Protein AF-E1ZBD9-F1 (afdb_monomer)

Secondary structure (DSSP, 8-state):
-----EEEEEE-S-SS-BTTSPB--EEEEE-TTS-EEEGGGSPBTT-TT-SEEEEEEEEEESS--SPPBPSS-TTSBP-EE-HHHHHTT--GGGGEESSHHHHHHTHHHHHHHHHHHHHTT------GGGG-------SSS--EEEEE-SSSB---GGGBTSEEEEEEEEEETTSSS-EEEEEEEEEEEEBBPP----GGGS--

pLDDT: mean 80.51, std 18.25, range [31.88, 97.12]

Nearest PDB structures (foldseek):
  8eyr-assembly1_B  TM=4.048E-01  e=1.466E-01  Mus musculus
  7md5-assembly1_A  TM=4.443E-01  e=3.530E+00  Homo sapiens
  6ceb-assembly1_A  TM=4.443E-01  e=4.199E+00  Homo sapiens
  7sl2-assembly1_B  TM=3.904E-01  e=4.199E+00  Mus musculus
  7yq3-assembly1_F  TM=2.444E-01  e=1.110E+00  Homo sapiens

Solvent-accessible surface area (backbone atoms only — not comparable to full-atom values): 11769 Å² total; per-residue (Å²): 130,88,44,68,56,39,63,75,49,72,45,62,93,65,50,68,43,34,23,76,45,72,42,64,63,52,36,37,29,31,42,44,87,67,53,74,43,51,50,87,84,40,47,52,65,85,44,88,93,46,58,54,24,45,39,33,36,28,28,35,38,71,57,55,88,63,71,47,42,6,58,86,45,51,91,38,59,27,74,40,69,45,66,63,34,58,60,39,67,38,62,71,64,73,25,21,22,49,40,74,63,57,47,61,77,46,34,82,67,55,51,49,56,48,50,55,28,60,75,68,69,59,83,71,64,79,58,82,74,76,72,61,68,77,90,65,87,63,79,88,73,63,46,72,41,83,76,42,60,53,74,62,47,59,42,46,81,88,41,45,42,19,36,42,34,43,38,40,30,16,29,32,73,84,44,100,65,31,75,41,85,66,75,44,77,48,75,41,45,50,22,31,58,44,89,69,74,63,79,82,75,79,80,122

Radius of gyration: 22.13 Å; Cα contacts (8 Å, |Δi|>4): 391; chains: 1; bounding box: 59×30×62 Å

Sequence (204 aa):
MAGPLHVLSARLQSDTPVSTVALEPYVLCRRGDGTTVSAEEVPAEGHTDSRFSVKCRWYRSVVTKGGQYCWVHPEKEAAIQCILCLRCKVDTKKSYHCSPECLREHWAFHRDFHQQSRENGDNGFPRVDSFKGSYTYSNSGETWVEVGRERVYTPVPEDVGAILKFECTSYDAASPYPEVGKTFSIITARVRPGGMRRHAELAR

Organism: Chlorella variabilis (NCBI:txid554065)

Mean predicted aligned err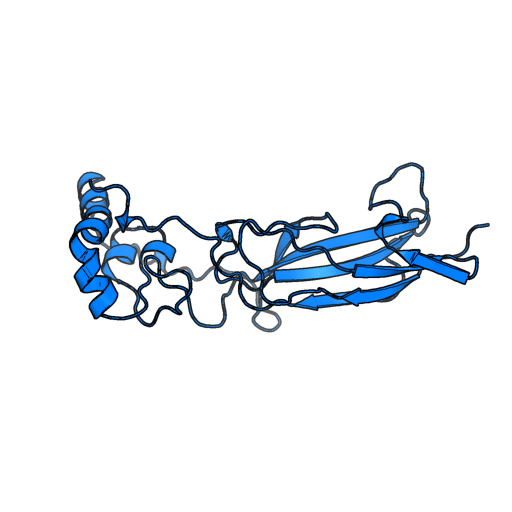or: 12.24 Å

Foldseek 3Di:
DKDFKFWDDWDWPALAAAFQDKTAIFTWMAISVRDIDTLVPFDAPPPPPDQKHKWKWKKWWPDLPDFAAAPQHLVATFPFFAVLLVLLVHDRNPRTHRDPVRCVVCVVVSCVSNVVSVVVVDPRDDPPVVPPPPPDDDPPPTDIDTDDGDNMDRHHPVQASIKMKMKMFMAGNVDPRGGDDDIYMDIGDGHGYDDPPRPVPPPD

Structure (mmCIF, N/CA/C/O backbone):
data_AF-E1ZBD9-F1
#
_entry.id   AF-E1ZBD9-F1
#
loop_
_atom_site.group_PDB
_atom_site.id
_atom_site.type_symbol
_atom_site.label_atom_id
_atom_site.label_alt_id
_atom_site.label_comp_id
_atom_site.label_asym_id
_atom_site.label_entity_id
_atom_site.label_seq_id
_atom_site.pdbx_PDB_ins_code
_atom_site.Cartn_x
_atom_site.Cartn_y
_atom_site.Cartn_z
_atom_site.occupancy
_atom_site.B_iso_or_equiv
_atom_site.auth_seq_id
_atom_site.auth_comp_id
_atom_site.auth_asym_id
_atom_site.auth_atom_id
_atom_site.pdbx_PDB_model_num
ATOM 1 N N . MET A 1 1 ? 20.810 -5.475 -29.451 1.00 52.28 1 MET A N 1
ATOM 2 C CA . MET A 1 1 ? 20.429 -6.018 -28.129 1.00 52.28 1 MET A CA 1
ATOM 3 C C . MET A 1 1 ? 19.591 -4.970 -27.422 1.00 52.28 1 MET A C 1
ATOM 5 O O . MET A 1 1 ? 19.991 -3.813 -27.463 1.00 52.28 1 MET A O 1
ATOM 9 N N . ALA A 1 2 ? 18.445 -5.331 -26.841 1.00 64.50 2 ALA A N 1
ATOM 10 C CA . ALA A 1 2 ? 17.680 -4.385 -26.028 1.00 64.50 2 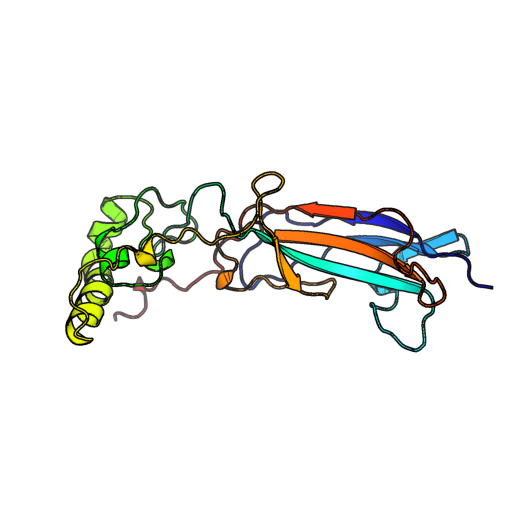ALA A CA 1
ATOM 11 C C . ALA A 1 2 ? 18.562 -3.924 -24.855 1.00 64.50 2 ALA A C 1
ATOM 13 O O . ALA A 1 2 ? 19.122 -4.759 -24.143 1.00 64.50 2 ALA A O 1
ATOM 14 N N . GLY A 1 3 ? 18.764 -2.613 -24.722 1.00 75.88 3 GLY A N 1
ATOM 15 C CA . GLY A 1 3 ? 19.486 -2.041 -23.586 1.00 75.88 3 GLY A CA 1
ATOM 16 C C . GLY A 1 3 ? 18.671 -2.133 -22.285 1.00 75.88 3 GLY A C 1
ATOM 17 O O . GLY A 1 3 ? 17.514 -2.560 -22.317 1.00 75.88 3 GLY A O 1
ATOM 18 N N . PRO A 1 4 ? 19.257 -1.727 -21.148 1.00 85.94 4 PRO A N 1
ATOM 19 C CA . PRO A 1 4 ? 18.638 -1.861 -19.833 1.00 85.94 4 PRO A CA 1
ATOM 20 C C . PRO A 1 4 ? 17.319 -1.091 -19.710 1.00 85.94 4 PRO A C 1
ATOM 22 O O . PRO A 1 4 ? 17.128 -0.031 -20.308 1.00 85.94 4 PRO A O 1
ATOM 25 N N . LEU A 1 5 ? 16.414 -1.633 -18.896 1.00 92.31 5 LEU A N 1
ATOM 26 C CA . LEU A 1 5 ? 15.208 -0.947 -18.449 1.00 92.31 5 LEU A CA 1
ATOM 27 C C . LEU A 1 5 ? 15.533 -0.090 -17.220 1.00 92.31 5 LEU A C 1
ATOM 29 O O . LEU A 1 5 ? 16.186 -0.562 -16.293 1.00 92.31 5 LEU A O 1
ATOM 33 N N . HIS A 1 6 ? 15.022 1.137 -17.180 1.00 93.81 6 HIS A N 1
ATOM 34 C CA . HIS A 1 6 ? 15.163 2.035 -16.035 1.00 93.81 6 HIS A CA 1
ATOM 35 C C . HIS A 1 6 ? 13.802 2.535 -15.565 1.00 93.81 6 HIS A C 1
ATOM 37 O O . HIS A 1 6 ? 13.035 3.073 -16.361 1.00 93.81 6 HIS A O 1
ATOM 43 N N . VAL A 1 7 ? 13.513 2.438 -14.268 1.00 96.00 7 VAL A N 1
ATOM 44 C CA . VAL A 1 7 ? 12.380 3.166 -13.677 1.00 96.00 7 VAL A CA 1
ATOM 45 C C . VAL A 1 7 ? 12.745 4.651 -13.579 1.00 96.00 7 VAL A C 1
ATOM 47 O O . VAL A 1 7 ? 13.818 5.005 -13.093 1.00 96.00 7 VAL A O 1
ATOM 50 N N . LEU A 1 8 ? 11.867 5.527 -14.070 1.00 96.44 8 LEU A N 1
ATOM 51 C CA . LEU A 1 8 ? 12.048 6.981 -14.048 1.00 96.44 8 LEU A CA 1
ATOM 52 C C . LEU A 1 8 ? 11.283 7.638 -12.897 1.00 96.44 8 LEU A C 1
ATOM 54 O O . LEU A 1 8 ? 11.777 8.583 -12.282 1.00 96.44 8 LEU A O 1
ATOM 58 N N . SER A 1 9 ? 10.058 7.176 -12.630 1.00 95.88 9 SER A N 1
ATOM 59 C CA . SER A 1 9 ? 9.223 7.699 -11.547 1.00 95.88 9 SER A CA 1
ATOM 60 C C . SER A 1 9 ? 8.109 6.728 -11.166 1.00 95.88 9 SER A C 1
ATOM 62 O O . SER A 1 9 ? 7.681 5.932 -12.000 1.00 95.88 9 SER A O 1
ATOM 64 N N . ALA A 1 10 ? 7.614 6.851 -9.935 1.00 96.12 10 ALA A N 1
ATOM 65 C CA . ALA A 1 10 ? 6.439 6.148 -9.430 1.00 96.12 10 ALA A CA 1
ATOM 66 C C . ALA A 1 10 ? 5.573 7.129 -8.622 1.00 96.12 10 ALA A C 1
ATOM 68 O O . ALA A 1 10 ? 6.116 7.908 -7.834 1.00 96.12 10 ALA A O 1
ATOM 69 N N . ARG A 1 11 ? 4.250 7.129 -8.835 1.00 95.12 11 ARG A N 1
ATOM 70 C CA . ARG A 1 11 ? 3.291 8.016 -8.147 1.00 95.12 11 ARG A CA 1
ATOM 71 C C . ARG A 1 11 ? 1.965 7.303 -7.878 1.00 95.12 11 ARG A C 1
ATOM 73 O O . ARG A 1 11 ? 1.581 6.426 -8.642 1.00 95.12 11 ARG A O 1
ATOM 80 N N . LEU A 1 12 ? 1.255 7.711 -6.828 1.00 93.62 12 LEU A N 1
ATOM 81 C CA . LEU A 1 12 ? -0.133 7.316 -6.556 1.00 93.62 12 LEU A CA 1
ATOM 82 C C . LEU A 1 12 ? -1.060 8.512 -6.797 1.00 93.62 12 LEU A C 1
ATOM 84 O O . LEU A 1 12 ? -0.683 9.645 -6.505 1.00 93.62 12 LEU A O 1
ATOM 88 N N . GLN A 1 13 ? -2.257 8.260 -7.333 1.00 84.50 13 GLN A N 1
ATOM 89 C CA . GLN A 1 13 ? -3.267 9.304 -7.562 1.00 84.50 13 GLN A CA 1
ATOM 90 C C . GLN A 1 13 ? -3.915 9.784 -6.256 1.00 84.50 13 GLN A C 1
ATOM 92 O O . GLN A 1 13 ? -4.157 10.975 -6.093 1.00 84.50 13 GLN A O 1
ATOM 97 N N . SER A 1 14 ? -4.171 8.856 -5.329 1.00 83.88 14 SER A N 1
ATOM 98 C CA . SER A 1 14 ? -4.623 9.134 -3.966 1.00 83.88 14 SER A CA 1
ATOM 99 C C . SER A 1 14 ? -3.632 8.521 -2.989 1.00 83.88 14 SER A C 1
ATOM 101 O O . SER A 1 14 ? -3.288 7.343 -3.100 1.00 83.88 14 SER A O 1
ATOM 103 N N . ASP A 1 15 ? -3.179 9.318 -2.030 1.00 81.31 15 ASP A N 1
ATOM 104 C CA . ASP A 1 15 ? -2.332 8.869 -0.930 1.00 81.31 15 ASP A CA 1
ATOM 105 C C . ASP A 1 15 ? -3.146 8.371 0.270 1.00 81.31 15 ASP A C 1
ATOM 107 O O . ASP A 1 15 ? -2.557 7.843 1.206 1.00 81.31 15 ASP A O 1
ATOM 111 N N . THR A 1 16 ? -4.477 8.501 0.246 1.00 89.44 16 THR A N 1
ATOM 112 C CA . THR A 1 16 ? -5.377 8.062 1.317 1.00 89.44 16 THR A CA 1
ATOM 113 C C . THR A 1 16 ? -6.092 6.775 0.900 1.00 89.44 16 THR A C 1
ATOM 115 O O . THR A 1 16 ? -7.175 6.834 0.310 1.00 89.44 16 THR A O 1
ATOM 118 N N . PRO A 1 17 ? -5.492 5.598 1.159 1.00 92.50 17 PRO A N 1
ATOM 119 C CA . PRO A 1 17 ? -6.067 4.324 0.771 1.00 92.50 17 PRO A CA 1
ATOM 120 C C . PRO A 1 17 ? -7.346 4.026 1.545 1.00 92.50 17 PRO A C 1
ATOM 122 O O . PRO A 1 17 ? -7.459 4.331 2.731 1.00 92.50 17 PRO A O 1
ATOM 125 N N . VAL A 1 18 ? -8.290 3.370 0.879 1.00 91.69 18 VAL A N 1
ATOM 126 C CA . VAL A 1 18 ? -9.517 2.840 1.477 1.00 91.69 18 VAL A CA 1
ATOM 127 C C . VAL A 1 18 ? -9.483 1.328 1.290 1.00 91.69 18 VAL A C 1
ATOM 129 O O . VAL A 1 18 ? -9.206 0.856 0.187 1.00 91.69 18 VAL A O 1
ATOM 132 N N . SER A 1 19 ? -9.735 0.551 2.346 1.00 90.44 19 SER A N 1
ATOM 133 C CA . SER A 1 19 ? -9.829 -0.904 2.211 1.00 90.44 19 SER A CA 1
ATOM 134 C C . SER A 1 19 ? -10.899 -1.237 1.181 1.00 90.44 19 SER A C 1
ATOM 136 O O . SER A 1 19 ? -11.946 -0.600 1.208 1.00 90.44 19 SER A O 1
ATOM 138 N N . THR A 1 20 ? -10.650 -2.238 0.337 1.00 91.19 20 THR A N 1
ATOM 139 C CA . THR A 1 20 ? -11.459 -2.639 -0.832 1.00 91.19 20 THR A CA 1
ATOM 140 C C . THR A 1 20 ? -11.364 -1.757 -2.081 1.00 91.19 20 THR A C 1
ATOM 142 O O . THR A 1 20 ? -11.905 -2.147 -3.114 1.00 91.19 20 THR A O 1
ATOM 145 N N . VAL A 1 21 ? -10.646 -0.629 -2.047 1.00 93.81 21 VAL A N 1
ATOM 146 C CA . VAL A 1 21 ? -10.390 0.196 -3.239 1.00 93.81 21 VAL A CA 1
ATOM 147 C C . VAL A 1 21 ? -8.971 -0.059 -3.738 1.00 93.81 21 VAL A C 1
ATOM 149 O O . VAL A 1 21 ? -8.008 0.117 -2.993 1.00 93.81 21 VAL A O 1
ATOM 152 N N . ALA A 1 22 ? -8.840 -0.479 -4.996 1.00 95.81 22 ALA A N 1
ATOM 153 C CA . ALA A 1 22 ? -7.545 -0.765 -5.600 1.00 95.81 22 ALA A CA 1
ATOM 154 C C . ALA A 1 22 ? -6.649 0.484 -5.644 1.00 95.81 22 ALA A C 1
ATOM 156 O O . ALA A 1 22 ? -7.070 1.571 -6.038 1.00 95.81 22 ALA A O 1
ATOM 157 N N . LEU A 1 23 ? -5.393 0.305 -5.245 1.00 96.19 23 LEU A N 1
ATOM 158 C CA . LEU A 1 23 ? -4.317 1.266 -5.414 1.00 96.19 23 LEU A CA 1
ATOM 159 C C . LEU A 1 23 ? -3.539 0.906 -6.670 1.00 96.19 23 LEU A C 1
ATOM 161 O O . LEU A 1 23 ? -2.989 -0.193 -6.778 1.00 96.19 23 LEU A O 1
ATOM 165 N N . GLU A 1 24 ? -3.459 1.860 -7.590 1.00 95.25 24 GLU A N 1
ATOM 166 C CA . GLU A 1 24 ? -2.820 1.686 -8.890 1.00 95.25 24 GLU A CA 1
ATOM 167 C C . GLU A 1 24 ? -1.677 2.699 -9.047 1.00 95.25 24 GLU A C 1
ATOM 169 O O . GLU A 1 24 ? -1.894 3.842 -9.460 1.00 95.25 24 GLU A O 1
ATOM 174 N N . PRO A 1 25 ? -0.436 2.323 -8.685 1.00 95.88 25 PRO A N 1
ATOM 175 C CA . PRO A 1 25 ? 0.727 3.160 -8.920 1.00 95.88 25 PRO A CA 1
ATOM 176 C C . PRO A 1 25 ? 0.928 3.406 -10.415 1.00 95.88 25 PRO A C 1
ATOM 178 O O . PRO A 1 25 ? 1.006 2.467 -11.217 1.00 95.88 25 PRO A O 1
ATOM 181 N N . TYR A 1 26 ? 1.090 4.677 -10.769 1.00 95.88 26 TYR A N 1
ATOM 182 C CA . TYR A 1 26 ? 1.555 5.100 -12.079 1.00 95.88 26 TYR A CA 1
ATOM 183 C C . TYR A 1 26 ? 3.082 5.091 -12.090 1.00 95.88 26 TYR A C 1
ATOM 185 O O . TYR A 1 26 ? 3.726 5.893 -11.404 1.00 95.88 26 TYR A O 1
ATOM 193 N N . VAL A 1 27 ? 3.662 4.161 -12.847 1.00 96.44 27 VAL A N 1
ATOM 194 C CA . VAL A 1 27 ? 5.111 3.953 -12.932 1.00 96.44 27 VAL A CA 1
ATOM 195 C C . VAL A 1 27 ? 5.560 4.176 -14.369 1.00 96.44 27 VAL A C 1
ATOM 197 O O . VAL A 1 27 ? 5.039 3.554 -15.292 1.00 96.44 27 VAL A O 1
ATOM 200 N N . LEU A 1 28 ? 6.543 5.057 -14.543 1.00 97.00 28 LEU A N 1
ATOM 201 C CA . LEU A 1 28 ? 7.165 5.343 -15.833 1.00 97.00 28 LEU A CA 1
ATOM 202 C C . LEU A 1 28 ? 8.511 4.642 -15.936 1.00 97.00 28 LEU A C 1
ATOM 204 O O . LEU A 1 28 ? 9.353 4.780 -15.043 1.00 97.00 28 LEU A O 1
ATOM 208 N N . CYS A 1 29 ? 8.738 3.968 -17.058 1.00 95.94 29 CYS A N 1
ATOM 209 C CA . CYS A 1 29 ? 9.978 3.272 -17.363 1.00 95.94 29 CYS A CA 1
ATOM 210 C C . CYS A 1 29 ? 10.573 3.765 -18.684 1.00 95.94 29 CYS A C 1
ATOM 212 O O . CYS A 1 29 ? 9.853 4.163 -19.594 1.00 95.94 29 CYS A O 1
ATOM 214 N N . ARG A 1 30 ? 11.898 3.703 -18.809 1.00 95.56 30 ARG A N 1
ATOM 215 C CA . ARG A 1 30 ? 12.633 3.922 -20.056 1.00 95.56 30 ARG A CA 1
ATOM 216 C C . ARG A 1 30 ? 13.270 2.617 -20.502 1.00 95.56 30 ARG A C 1
ATOM 218 O O . ARG A 1 30 ? 14.004 2.006 -19.727 1.00 95.56 30 ARG A O 1
ATOM 225 N N . ARG A 1 31 ? 12.992 2.204 -21.735 1.00 92.44 31 ARG A N 1
ATOM 226 C CA . ARG A 1 31 ? 13.630 1.055 -22.386 1.00 92.44 31 ARG A CA 1
ATOM 227 C C . ARG A 1 31 ? 15.018 1.438 -22.902 1.00 92.44 31 ARG A C 1
ATOM 229 O O . ARG A 1 31 ? 15.340 2.616 -23.058 1.00 92.44 31 ARG A O 1
ATOM 236 N N . GLY A 1 32 ? 15.831 0.434 -23.213 1.00 89.38 32 GLY A N 1
ATOM 237 C CA . GLY A 1 32 ? 17.178 0.641 -23.742 1.00 89.38 32 GLY A CA 1
ATOM 238 C C . GLY A 1 32 ? 17.254 1.331 -25.106 1.00 89.38 32 GLY A C 1
ATOM 239 O O . GLY A 1 32 ? 18.314 1.830 -25.464 1.00 89.38 32 GLY A O 1
ATOM 240 N N . ASP A 1 33 ? 16.153 1.370 -25.857 1.00 90.06 33 ASP A N 1
ATOM 241 C CA . ASP A 1 33 ? 16.020 2.138 -27.103 1.00 90.06 33 ASP A CA 1
ATOM 242 C C . ASP A 1 33 ? 15.691 3.628 -26.860 1.00 90.06 33 ASP A C 1
ATOM 244 O O . ASP A 1 33 ? 15.568 4.400 -27.806 1.00 90.06 33 ASP A O 1
ATOM 248 N N . GLY A 1 34 ? 15.557 4.044 -25.595 1.00 91.31 34 GLY A N 1
ATOM 249 C CA . GLY A 1 34 ? 15.196 5.401 -25.188 1.00 91.31 34 GLY A CA 1
ATOM 250 C C . GLY A 1 34 ? 13.689 5.647 -25.070 1.00 91.31 34 GLY A C 1
ATOM 251 O O . GLY A 1 34 ? 13.292 6.663 -24.491 1.00 91.31 34 GLY A O 1
ATOM 252 N N . THR A 1 35 ? 12.844 4.723 -25.537 1.00 94.38 35 THR A N 1
ATOM 253 C CA . THR A 1 35 ? 11.385 4.854 -25.470 1.00 94.38 35 THR A CA 1
ATOM 254 C C . THR A 1 35 ? 10.911 4.860 -24.019 1.00 94.38 35 THR A C 1
ATOM 256 O O . THR A 1 35 ? 11.342 4.043 -23.201 1.00 94.38 35 THR A O 1
ATOM 259 N N . THR A 1 36 ? 10.012 5.789 -23.688 1.00 96.56 36 THR A N 1
ATOM 260 C CA . THR A 1 36 ? 9.368 5.857 -22.369 1.00 96.56 36 THR A CA 1
ATOM 261 C C . THR A 1 36 ? 7.999 5.194 -22.435 1.00 96.56 36 THR A C 1
ATOM 263 O O . THR A 1 36 ? 7.214 5.521 -23.318 1.00 96.56 36 THR A O 1
ATOM 266 N N . VAL A 1 37 ? 7.730 4.277 -21.510 1.00 95.62 37 VAL A N 1
ATOM 267 C CA . VAL A 1 37 ? 6.499 3.477 -21.446 1.00 95.62 37 VAL A CA 1
ATOM 268 C C . VAL A 1 37 ? 5.942 3.430 -20.028 1.00 95.62 37 VAL A C 1
ATOM 270 O O . VAL A 1 37 ? 6.675 3.651 -19.055 1.00 95.62 37 VAL A O 1
ATOM 273 N N . SER A 1 38 ? 4.652 3.119 -19.905 1.00 95.12 38 SER A N 1
ATOM 274 C CA . SER A 1 38 ? 4.058 2.743 -18.619 1.00 95.12 38 SER A CA 1
ATOM 275 C C . SER A 1 38 ? 4.571 1.367 -18.184 1.00 95.12 38 SER A C 1
ATOM 277 O O . SER A 1 38 ? 4.830 0.501 -19.021 1.00 95.12 38 SER A O 1
ATOM 279 N N . ALA A 1 39 ? 4.678 1.123 -16.876 1.00 92.56 39 ALA A N 1
ATOM 280 C CA . ALA A 1 39 ? 5.016 -0.204 -16.355 1.00 92.56 39 ALA A CA 1
ATOM 281 C C . ALA A 1 39 ? 3.981 -1.287 -16.714 1.00 92.56 39 ALA A C 1
ATOM 283 O O . ALA A 1 39 ? 4.292 -2.464 -16.614 1.00 92.56 39 ALA A O 1
ATOM 284 N N . GLU A 1 40 ? 2.775 -0.911 -17.149 1.00 91.81 40 GLU A N 1
ATOM 285 C CA . GLU A 1 40 ? 1.764 -1.838 -17.689 1.00 91.81 40 GLU A CA 1
ATOM 286 C C . GLU A 1 40 ? 2.192 -2.494 -19.004 1.00 91.81 40 GLU A C 1
ATOM 288 O O . GLU A 1 40 ? 1.795 -3.613 -19.306 1.00 91.81 40 GLU A O 1
ATOM 293 N N . GLU A 1 41 ? 3.036 -1.806 -19.771 1.00 92.25 41 GLU A N 1
ATOM 294 C CA . GLU A 1 41 ? 3.603 -2.291 -21.030 1.00 92.25 41 GLU A CA 1
ATOM 295 C C . GLU A 1 41 ? 4.941 -3.017 -20.818 1.00 92.25 41 GLU A C 1
ATOM 297 O O . GLU A 1 41 ? 5.666 -3.318 -21.775 1.00 92.25 41 GLU A O 1
ATOM 302 N N . VAL A 1 42 ? 5.327 -3.226 -19.559 1.00 91.06 42 VAL A N 1
ATOM 303 C CA . VAL A 1 42 ? 6.541 -3.936 -19.183 1.00 91.06 42 VAL A CA 1
ATOM 304 C C . VAL A 1 42 ? 6.141 -5.235 -18.489 1.00 91.06 42 VAL A C 1
ATOM 306 O O . VAL A 1 42 ? 5.284 -5.214 -17.608 1.00 91.06 42 VAL A O 1
ATOM 309 N N . PRO A 1 43 ? 6.761 -6.373 -18.841 1.00 89.25 43 PRO A N 1
ATOM 310 C CA . PRO A 1 43 ? 6.484 -7.632 -18.168 1.00 89.25 43 PRO A CA 1
ATOM 311 C C . PRO A 1 43 ? 6.688 -7.543 -16.650 1.00 89.25 43 PRO A C 1
ATOM 313 O O . PRO A 1 43 ? 7.625 -6.895 -16.167 1.00 89.25 43 PRO A O 1
ATOM 316 N N . ALA A 1 44 ? 5.812 -8.216 -15.905 1.00 83.88 44 ALA A N 1
ATOM 317 C CA . ALA A 1 44 ? 5.960 -8.391 -14.466 1.00 83.88 44 ALA A CA 1
ATOM 318 C C . ALA A 1 44 ? 7.167 -9.291 -14.138 1.00 83.88 44 ALA A C 1
ATOM 320 O O . ALA A 1 44 ? 7.667 -10.035 -14.987 1.00 83.88 44 ALA A O 1
ATOM 321 N N . GLU A 1 45 ? 7.648 -9.212 -12.896 1.00 81.75 45 GLU A N 1
ATOM 322 C CA . GLU A 1 45 ? 8.702 -10.097 -12.388 1.00 81.75 45 GLU A CA 1
ATOM 323 C C . GLU A 1 45 ? 8.349 -11.576 -12.625 1.00 81.75 45 GLU A C 1
ATOM 325 O O . GLU A 1 45 ? 7.237 -12.014 -12.342 1.00 81.75 45 GLU A O 1
ATOM 330 N N . GLY A 1 46 ? 9.312 -12.355 -13.129 1.00 74.69 46 GLY A N 1
ATOM 331 C CA . GLY A 1 46 ? 9.140 -13.793 -13.365 1.00 74.69 46 GLY A CA 1
ATOM 332 C C . GLY A 1 46 ? 8.518 -14.163 -14.715 1.00 74.69 46 GLY A C 1
ATOM 333 O O . GLY A 1 46 ? 8.324 -15.348 -14.976 1.00 74.69 46 GLY A O 1
ATOM 334 N N . HIS A 1 47 ? 8.245 -13.193 -15.593 1.00 77.81 47 HIS A N 1
ATOM 335 C CA . HIS A 1 47 ? 7.827 -13.482 -16.963 1.00 77.81 47 HIS A CA 1
ATOM 336 C C . HIS A 1 47 ? 8.975 -14.148 -17.745 1.00 77.81 47 HIS A C 1
ATOM 338 O O . HIS A 1 47 ? 9.978 -13.503 -18.046 1.00 77.81 47 HIS A O 1
ATOM 344 N N . THR A 1 48 ? 8.829 -15.434 -18.084 1.00 73.81 48 THR A N 1
ATOM 345 C CA . THR A 1 48 ? 9.904 -16.285 -18.643 1.00 73.81 48 THR A CA 1
ATOM 346 C C . THR A 1 48 ? 10.503 -15.754 -19.940 1.00 73.81 48 THR A C 1
ATOM 348 O O . THR A 1 48 ? 11.689 -15.941 -20.197 1.00 73.81 48 THR A O 1
ATOM 351 N N . ASP A 1 49 ? 9.691 -15.054 -20.729 1.00 74.44 49 ASP A N 1
ATOM 352 C CA . ASP A 1 49 ? 10.074 -14.601 -22.068 1.00 74.44 49 ASP A CA 1
ATOM 353 C C . ASP A 1 49 ? 10.653 -13.178 -22.081 1.00 74.44 49 ASP A C 1
ATOM 355 O O . ASP A 1 49 ? 10.885 -12.607 -23.147 1.00 74.44 49 ASP A O 1
ATOM 359 N N . SER A 1 50 ? 10.892 -12.579 -20.907 1.00 82.69 50 SER A N 1
ATOM 360 C CA . SER A 1 50 ? 11.472 -11.242 -20.810 1.00 82.69 50 SER A CA 1
ATOM 361 C C . SER A 1 50 ? 12.741 -11.219 -19.978 1.00 82.69 50 SER A C 1
ATOM 363 O O . SER A 1 50 ? 12.753 -11.572 -18.803 1.00 82.69 50 SER A O 1
ATOM 365 N N . ARG A 1 51 ? 13.814 -10.692 -20.572 1.00 88.88 51 ARG A N 1
ATOM 366 C CA . ARG A 1 51 ? 15.033 -10.355 -19.833 1.00 88.88 51 ARG A CA 1
ATOM 367 C C . ARG A 1 51 ? 14.780 -9.238 -18.820 1.00 88.88 51 ARG A C 1
ATOM 369 O O . ARG A 1 51 ? 15.318 -9.289 -17.720 1.00 88.88 51 ARG A O 1
ATOM 376 N N . PHE A 1 52 ? 14.003 -8.226 -19.208 1.00 90.56 52 PHE A N 1
ATOM 377 C CA . PHE A 1 52 ? 13.762 -7.045 -18.385 1.00 90.56 52 PHE A CA 1
ATOM 378 C C . PHE A 1 52 ? 12.324 -7.008 -17.873 1.00 90.56 52 PHE A C 1
ATOM 380 O O . PHE A 1 52 ? 11.379 -7.149 -18.650 1.00 90.56 52 PHE A O 1
ATOM 387 N N . SER A 1 53 ? 12.148 -6.761 -16.583 1.00 92.94 53 SER A N 1
ATOM 388 C CA . SER A 1 53 ? 10.829 -6.646 -15.953 1.00 92.94 53 SER A CA 1
ATOM 389 C C . SER A 1 53 ? 10.807 -5.531 -14.912 1.00 92.94 53 SER A C 1
ATOM 391 O O . SER A 1 53 ? 11.851 -4.995 -14.533 1.00 92.94 53 SER A O 1
ATOM 393 N N . VAL A 1 54 ? 9.618 -5.177 -14.427 1.00 93.88 54 VAL A N 1
ATOM 394 C CA . VAL A 1 54 ? 9.479 -4.342 -13.227 1.00 93.88 54 VAL A CA 1
ATOM 395 C C . VAL A 1 54 ? 9.129 -5.236 -12.049 1.00 93.88 54 VAL A C 1
ATOM 397 O O . VAL A 1 54 ? 8.148 -5.977 -12.078 1.00 93.88 54 VAL A O 1
ATOM 400 N N . LYS A 1 55 ? 9.940 -5.155 -10.998 1.00 93.75 55 LYS A N 1
ATOM 401 C CA . LYS A 1 55 ? 9.667 -5.790 -9.715 1.00 93.75 55 LYS A CA 1
ATOM 402 C C . LYS A 1 55 ? 8.875 -4.822 -8.850 1.00 93.75 55 LYS A C 1
ATOM 404 O O . LYS A 1 55 ? 9.343 -3.713 -8.603 1.00 93.75 55 LYS A O 1
ATOM 409 N N . CYS A 1 56 ? 7.706 -5.252 -8.389 1.00 95.38 56 CYS A N 1
ATOM 410 C CA . CYS A 1 56 ? 6.816 -4.482 -7.526 1.00 95.38 56 CYS A CA 1
ATOM 411 C C . CYS A 1 56 ? 6.701 -5.158 -6.163 1.00 95.38 56 CYS A C 1
ATOM 413 O O . CYS A 1 56 ? 6.656 -6.385 -6.073 1.00 95.38 56 CYS A O 1
ATOM 415 N N . ARG A 1 57 ? 6.652 -4.377 -5.088 1.00 95.94 57 ARG A N 1
ATOM 416 C CA . ARG A 1 57 ? 6.400 -4.880 -3.737 1.00 95.94 57 ARG A CA 1
ATOM 417 C C . ARG A 1 57 ? 5.496 -3.922 -2.985 1.00 95.94 57 ARG A C 1
ATOM 419 O O . ARG A 1 57 ? 5.689 -2.711 -3.031 1.00 95.94 57 ARG A O 1
ATOM 426 N N . TRP A 1 58 ? 4.540 -4.480 -2.261 1.00 97.00 58 TRP A N 1
ATOM 427 C CA . TRP A 1 58 ? 3.713 -3.768 -1.303 1.00 97.00 58 TRP A CA 1
ATOM 428 C C . TRP A 1 58 ? 4.052 -4.235 0.095 1.00 97.00 58 TRP A C 1
ATOM 430 O O . TRP A 1 58 ? 4.161 -5.435 0.349 1.00 97.00 58 TRP A O 1
ATOM 440 N N . TYR A 1 59 ? 4.179 -3.281 1.006 1.00 95.25 59 TYR A N 1
ATOM 441 C CA . TYR A 1 59 ? 4.440 -3.538 2.407 1.00 95.25 59 TYR A CA 1
ATOM 442 C C . TYR A 1 59 ? 3.429 -2.831 3.292 1.00 95.25 59 TYR A C 1
ATOM 444 O O . TYR A 1 59 ? 3.005 -1.714 3.004 1.00 95.25 59 TYR A O 1
ATOM 452 N N . ARG A 1 60 ? 3.125 -3.456 4.422 1.00 92.19 60 ARG A N 1
ATOM 453 C CA . ARG A 1 60 ? 2.300 -2.916 5.496 1.00 92.19 60 ARG A CA 1
ATOM 454 C C . ARG A 1 60 ? 3.145 -2.624 6.729 1.00 92.19 60 ARG A C 1
ATOM 456 O O . ARG A 1 60 ? 3.948 -3.463 7.136 1.00 92.19 60 ARG A O 1
ATOM 463 N N . SER A 1 61 ? 2.930 -1.478 7.368 1.00 87.81 61 SER A N 1
ATOM 464 C CA . SER A 1 61 ? 3.540 -1.164 8.665 1.00 87.81 61 SER A CA 1
ATOM 465 C C . SER A 1 61 ? 3.028 -2.103 9.771 1.00 87.81 61 SER A C 1
ATOM 467 O O . SER A 1 61 ? 1.819 -2.220 9.965 1.00 87.81 61 SER A O 1
ATOM 469 N N . VAL A 1 62 ? 3.927 -2.728 10.533 1.00 76.25 62 VAL A N 1
ATOM 470 C CA . VAL A 1 62 ? 3.611 -3.591 11.694 1.00 76.25 62 VAL A CA 1
ATOM 471 C C . VAL A 1 62 ? 3.326 -2.765 12.942 1.00 76.25 62 VAL A C 1
ATOM 473 O O . VAL A 1 62 ? 2.419 -3.080 13.705 1.00 76.25 62 VAL A O 1
ATOM 476 N N . VAL A 1 63 ? 4.094 -1.694 13.151 1.00 62.50 63 VAL A N 1
ATOM 477 C CA . VAL A 1 63 ? 3.846 -0.741 14.231 1.00 62.50 63 VAL A CA 1
ATOM 478 C C . VAL A 1 63 ? 3.056 0.411 13.636 1.00 62.50 63 VAL A C 1
ATOM 480 O O . VAL A 1 63 ? 3.605 1.244 12.917 1.00 62.50 63 VAL A O 1
ATOM 483 N N . THR A 1 64 ? 1.765 0.477 13.941 1.00 58.38 64 THR A N 1
ATOM 484 C CA . THR A 1 64 ? 0.956 1.665 13.669 1.00 58.38 64 THR A CA 1
ATOM 485 C C . THR A 1 64 ? 1.426 2.773 14.613 1.00 58.38 64 THR A C 1
ATOM 487 O O . THR A 1 64 ? 0.898 2.938 15.715 1.00 58.38 64 THR A O 1
ATOM 490 N N . LYS A 1 65 ? 2.478 3.511 14.242 1.00 45.62 65 LYS A N 1
ATOM 491 C CA . LYS A 1 65 ? 2.826 4.747 14.947 1.00 45.62 65 LYS A CA 1
ATOM 492 C C . LYS A 1 65 ? 1.693 5.752 14.693 1.00 45.62 65 LYS A C 1
ATOM 494 O O . LYS A 1 65 ? 1.585 6.355 13.625 1.00 45.62 65 LYS A O 1
ATOM 499 N N . GLY A 1 66 ? 0.802 5.863 15.677 1.00 56.47 66 GLY A N 1
ATOM 500 C CA . GLY A 1 66 ? -0.327 6.793 15.743 1.00 56.47 66 GLY A CA 1
ATOM 501 C C . GLY A 1 66 ? -1.718 6.159 15.588 1.00 56.47 66 GLY A C 1
ATOM 502 O O . GLY A 1 66 ? -1.849 4.945 15.449 1.00 56.47 66 GLY A O 1
ATOM 503 N N . GLY A 1 67 ? -2.737 7.016 15.731 1.00 61.91 67 GLY A N 1
ATOM 504 C CA . GLY A 1 67 ? -4.108 6.689 16.141 1.00 61.91 67 GLY A CA 1
ATOM 505 C C . GLY A 1 67 ? -4.793 5.549 15.387 1.00 61.91 67 GLY A C 1
ATOM 506 O O . GLY A 1 67 ? -4.719 5.445 14.165 1.00 61.91 67 GLY A O 1
ATOM 507 N N . GLN A 1 68 ? -5.479 4.707 16.156 1.00 78.44 68 GLN A N 1
ATOM 508 C CA . GLN A 1 68 ? -6.351 3.634 15.677 1.00 78.44 68 GLN A CA 1
ATOM 509 C C . GLN A 1 68 ? -7.670 4.231 15.183 1.00 78.44 68 GLN A C 1
ATOM 511 O O . GLN A 1 68 ? -7.960 5.380 15.497 1.00 78.44 68 GLN A O 1
ATOM 516 N N . TYR A 1 69 ? -8.481 3.489 14.431 1.00 81.88 69 TYR A N 1
ATOM 517 C CA . TYR A 1 69 ? -9.811 3.955 14.019 1.00 81.88 69 TYR A CA 1
ATOM 518 C C . TYR A 1 69 ? -10.895 3.391 14.926 1.00 81.88 69 TYR A C 1
ATOM 520 O O . TYR A 1 69 ? -10.755 2.306 15.490 1.00 81.88 69 TYR A O 1
ATOM 528 N N . CYS A 1 70 ? -11.977 4.145 15.091 1.00 86.75 70 CYS A N 1
ATOM 529 C CA . CYS A 1 70 ? -13.118 3.672 15.849 1.00 86.75 70 CYS A CA 1
ATOM 530 C C . CYS A 1 70 ? -13.790 2.501 15.125 1.00 86.75 70 CYS A C 1
ATOM 532 O O . CYS A 1 70 ? -14.098 2.587 13.940 1.00 86.75 70 CYS A O 1
ATOM 534 N N . TRP A 1 71 ? -14.066 1.422 15.861 1.00 86.81 71 TRP A N 1
ATOM 535 C CA . TRP A 1 71 ? -14.758 0.244 15.337 1.00 86.81 71 TRP A CA 1
ATOM 536 C C . TRP A 1 71 ? -16.170 0.567 14.828 1.00 86.81 71 TRP A C 1
ATOM 538 O O . TRP A 1 71 ? -16.633 0.002 13.843 1.00 86.81 71 TRP A O 1
ATOM 548 N N . VAL A 1 72 ? -16.853 1.484 15.513 1.00 89.44 72 VAL A N 1
ATOM 549 C CA . VAL A 1 72 ? -18.216 1.921 15.184 1.00 89.44 72 VAL A CA 1
ATOM 550 C C . VAL A 1 72 ? -18.229 2.982 14.082 1.00 89.44 72 VAL A C 1
ATOM 552 O O . VAL A 1 72 ? -19.114 2.956 13.231 1.00 89.44 72 VAL A O 1
ATOM 555 N N . HIS A 1 73 ? -17.267 3.908 14.123 1.00 86.75 73 HIS A N 1
ATOM 556 C CA . HIS A 1 73 ? -17.138 5.070 13.240 1.00 86.75 73 HIS A CA 1
ATOM 557 C C . HIS A 1 73 ? -15.810 4.981 12.483 1.00 86.75 73 HIS A C 1
ATOM 559 O O . HIS A 1 73 ? -14.823 5.601 12.894 1.00 86.75 73 HIS A O 1
ATOM 565 N N . PRO A 1 74 ? -15.749 4.185 11.407 1.00 80.00 74 PRO A N 1
ATOM 566 C CA . PRO A 1 74 ? -14.496 3.818 10.763 1.00 80.00 74 PRO A CA 1
ATOM 567 C C . PRO A 1 74 ? -13.754 5.028 10.148 1.00 80.00 74 PRO A C 1
ATOM 569 O O . PRO A 1 74 ? -12.547 4.996 9.914 1.00 80.00 74 PRO A O 1
ATOM 572 N N . GLU A 1 75 ? -14.457 6.138 9.933 1.00 75.81 75 GLU A N 1
ATOM 573 C CA . GLU A 1 75 ? -13.924 7.418 9.472 1.00 75.81 75 GLU A CA 1
ATOM 574 C C . GLU A 1 75 ? -13.234 8.253 10.568 1.00 75.81 75 GLU A C 1
ATOM 576 O O . GLU A 1 75 ? -12.441 9.148 10.254 1.00 75.81 75 GLU A O 1
ATOM 581 N N . LYS A 1 76 ? -13.499 7.964 11.848 1.00 82.75 76 LYS A N 1
ATOM 582 C CA . LYS A 1 76 ? -12.996 8.731 12.996 1.00 82.75 76 LYS A CA 1
ATOM 583 C C . LYS A 1 76 ? -11.828 8.024 13.670 1.00 82.75 76 LYS A C 1
ATOM 585 O O . LYS A 1 76 ? -11.857 6.813 13.896 1.00 82.75 76 LYS A O 1
ATOM 590 N N . GLU A 1 77 ? -10.813 8.793 14.053 1.00 82.50 77 GLU A N 1
ATOM 591 C CA . GLU A 1 77 ? -9.741 8.279 14.905 1.00 82.50 77 GLU A CA 1
ATOM 592 C C . GLU A 1 77 ? -10.291 7.929 16.295 1.00 82.50 77 GLU A C 1
ATOM 594 O O . GLU A 1 77 ? -11.143 8.617 16.861 1.00 82.50 77 GLU A O 1
ATOM 599 N N . ALA A 1 78 ? -9.827 6.809 16.828 1.00 84.94 78 ALA A N 1
ATOM 600 C CA . ALA A 1 78 ? -10.146 6.326 18.149 1.00 84.94 78 ALA A CA 1
ATOM 601 C C . ALA A 1 78 ? -9.389 7.139 19.196 1.00 84.94 78 ALA A C 1
ATOM 603 O O . ALA A 1 78 ? -8.160 7.195 19.188 1.00 84.94 78 ALA A O 1
ATOM 604 N N . ALA A 1 79 ? -10.134 7.708 20.136 1.00 86.06 79 ALA A N 1
ATOM 605 C CA . ALA A 1 79 ? -9.586 8.336 21.331 1.00 86.06 79 ALA A CA 1
ATOM 606 C C . ALA A 1 79 ? -9.569 7.370 22.529 1.00 86.06 79 ALA A C 1
ATOM 608 O O . ALA A 1 79 ? -8.961 7.666 23.556 1.00 86.06 79 ALA A O 1
ATOM 609 N N . ILE A 1 80 ? -10.260 6.227 22.424 1.00 83.56 80 ILE A N 1
ATOM 610 C CA . ILE A 1 80 ? -10.499 5.296 23.530 1.00 83.56 80 ILE A CA 1
ATOM 611 C C . ILE A 1 80 ? -10.255 3.862 23.090 1.00 83.56 80 ILE A C 1
ATOM 613 O O . ILE A 1 80 ? -10.668 3.452 22.006 1.00 83.56 80 ILE A O 1
ATOM 617 N N . GLN A 1 81 ? -9.655 3.080 23.985 1.00 90.12 81 GLN A N 1
ATOM 618 C CA . GLN A 1 81 ? -9.555 1.632 23.882 1.00 90.12 81 GLN A CA 1
ATOM 619 C C . GLN A 1 81 ? -10.180 0.964 25.112 1.00 90.12 81 GLN A C 1
ATOM 621 O O . GLN A 1 81 ? -9.819 1.271 26.248 1.00 90.12 81 GLN A O 1
ATOM 626 N N . CYS A 1 82 ? -11.103 0.028 24.903 1.00 86.88 82 CYS A N 1
ATOM 627 C CA . CYS A 1 82 ? -11.710 -0.744 25.981 1.00 86.88 82 CYS A CA 1
ATOM 628 C C . CYS A 1 82 ? -10.732 -1.808 26.503 1.00 86.88 82 CYS A C 1
ATOM 630 O O . CYS A 1 82 ? -10.499 -2.831 25.859 1.00 86.88 82 CYS A O 1
ATOM 632 N N . ILE A 1 83 ? -10.195 -1.608 27.709 1.00 83.94 83 ILE A N 1
ATOM 633 C CA . ILE A 1 83 ? -9.281 -2.572 28.343 1.00 83.94 83 ILE A CA 1
ATOM 634 C C . ILE A 1 83 ? -9.949 -3.924 28.643 1.00 83.94 83 ILE A C 1
ATOM 636 O O . ILE A 1 83 ? -9.271 -4.950 28.688 1.00 83.94 83 ILE A O 1
ATOM 640 N N . LEU A 1 84 ? -11.273 -3.953 28.834 1.00 85.38 84 LEU A N 1
ATOM 641 C CA . LEU A 1 84 ? -12.002 -5.201 29.074 1.00 85.38 84 LEU A CA 1
ATOM 642 C C . LEU A 1 84 ? -11.995 -6.094 27.830 1.00 85.38 84 LEU A C 1
ATOM 644 O O . LEU A 1 84 ? -11.726 -7.281 27.965 1.00 85.38 84 LEU A O 1
ATOM 648 N N . CYS A 1 85 ? -12.160 -5.528 26.630 1.00 86.69 85 CYS A N 1
ATOM 649 C CA . CYS A 1 85 ? -11.998 -6.266 25.373 1.00 86.69 85 CYS A CA 1
ATOM 650 C C . CYS A 1 85 ? -10.625 -6.941 25.276 1.00 86.69 85 CYS A C 1
ATOM 652 O O . CYS A 1 85 ? -10.548 -8.113 24.916 1.00 86.69 85 CYS A O 1
ATOM 654 N N . LEU A 1 86 ? -9.555 -6.237 25.660 1.00 83.19 86 LEU A N 1
ATOM 655 C CA . LEU A 1 86 ? -8.201 -6.801 25.652 1.00 83.19 86 LEU A CA 1
ATOM 656 C C . LEU A 1 86 ? -8.065 -7.984 26.614 1.00 83.19 86 LEU A C 1
ATOM 658 O O . LEU A 1 86 ? -7.490 -9.009 26.260 1.00 83.19 86 LEU A O 1
ATOM 662 N N . ARG A 1 87 ? -8.634 -7.870 27.821 1.00 82.31 87 ARG A N 1
ATOM 663 C CA . ARG A 1 87 ? -8.650 -8.969 28.803 1.00 82.31 87 ARG A CA 1
ATOM 664 C C . ARG A 1 87 ? -9.489 -10.153 28.334 1.00 82.31 87 ARG A C 1
ATOM 666 O O . ARG A 1 87 ? -9.123 -11.292 28.589 1.00 82.31 87 ARG A O 1
ATOM 673 N N . CYS A 1 88 ? -10.570 -9.875 27.618 1.00 82.56 88 CYS A N 1
ATOM 674 C CA . CYS A 1 88 ? -11.443 -10.866 27.006 1.00 82.56 88 CYS A CA 1
ATOM 675 C C . CYS A 1 88 ? -10.877 -11.465 25.705 1.00 82.56 88 CYS A C 1
ATOM 677 O O . CYS A 1 88 ? -11.576 -12.227 25.043 1.00 82.56 88 CYS A O 1
ATOM 679 N N . LYS A 1 89 ? -9.637 -11.117 25.315 1.00 82.12 89 LYS A N 1
ATOM 680 C CA . LYS A 1 89 ? -8.986 -11.552 24.064 1.00 82.12 89 LYS A CA 1
ATOM 681 C C . LYS A 1 89 ? -9.833 -11.285 22.815 1.00 82.12 89 LYS A C 1
ATOM 683 O O . LYS A 1 89 ? -9.746 -11.997 21.817 1.00 82.12 89 LYS A O 1
ATOM 688 N N . VAL A 1 90 ? -10.653 -10.241 22.872 1.00 82.62 90 VAL A N 1
ATOM 689 C CA . VAL A 1 90 ? -11.358 -9.719 21.707 1.00 82.62 90 VAL A CA 1
ATOM 690 C C . VAL A 1 90 ? -10.308 -9.134 20.765 1.00 82.62 90 VAL A C 1
ATOM 692 O O . VAL A 1 90 ? -9.327 -8.550 21.227 1.00 82.62 90 VAL A O 1
ATOM 695 N N . ASP A 1 91 ? -10.520 -9.271 19.454 1.00 82.12 91 ASP A N 1
ATOM 696 C CA . ASP A 1 91 ? -9.684 -8.609 18.449 1.00 82.12 91 ASP A CA 1
ATOM 697 C C . ASP A 1 91 ? -9.451 -7.137 18.829 1.00 82.12 91 ASP A C 1
ATOM 699 O O . ASP A 1 91 ? -10.403 -6.382 19.068 1.00 82.12 91 ASP A O 1
ATOM 703 N N . THR A 1 92 ? -8.179 -6.738 18.886 1.00 82.00 92 THR A N 1
ATOM 704 C CA . THR A 1 92 ? -7.748 -5.403 19.301 1.00 82.00 92 THR A CA 1
ATOM 705 C C . THR A 1 92 ? -8.493 -4.300 18.543 1.00 82.00 92 THR A C 1
ATOM 707 O O . THR A 1 92 ? -8.863 -3.301 19.157 1.00 82.00 92 THR A O 1
ATOM 710 N N . LYS A 1 93 ? -8.818 -4.477 17.255 1.00 80.50 93 LYS A N 1
ATOM 711 C CA . LYS A 1 93 ? -9.542 -3.474 16.454 1.00 80.50 93 LYS A CA 1
ATOM 712 C C . LYS A 1 93 ? -10.947 -3.188 16.989 1.00 80.50 93 LYS A C 1
ATOM 714 O O . LYS A 1 93 ? -11.374 -2.037 17.004 1.00 80.50 93 LYS A O 1
ATOM 719 N N . LYS A 1 94 ? -11.642 -4.206 17.506 1.00 86.81 94 LYS A N 1
ATOM 720 C CA . LYS A 1 94 ? -13.003 -4.080 18.069 1.00 86.81 94 LYS A CA 1
ATOM 721 C C . LYS A 1 94 ? -13.036 -3.332 19.404 1.00 86.81 94 LYS A C 1
ATOM 723 O O . LYS A 1 94 ? -14.102 -2.932 19.872 1.00 86.81 94 LYS A O 1
ATOM 728 N N . SER A 1 95 ? -11.873 -3.145 20.030 1.00 87.88 95 SER A N 1
ATOM 729 C CA . SER A 1 95 ? -11.755 -2.445 21.309 1.00 87.88 95 SER A CA 1
ATOM 730 C C . SER A 1 95 ? -11.733 -0.916 21.179 1.00 87.88 95 SER A C 1
ATOM 732 O O . SER A 1 95 ? -11.853 -0.237 22.198 1.00 87.88 95 SER A O 1
ATOM 734 N N . TYR A 1 96 ? -11.604 -0.364 19.967 1.00 88.81 96 TYR A N 1
ATOM 735 C CA . TYR A 1 96 ? -11.375 1.066 19.743 1.00 88.81 96 TYR A CA 1
ATOM 736 C C . TYR A 1 96 ? -12.647 1.885 19.479 1.00 88.81 96 TYR A C 1
ATOM 738 O O . TYR A 1 96 ? -13.492 1.511 18.665 1.00 88.81 96 TYR A O 1
ATOM 746 N N . HIS A 1 97 ? -12.747 3.059 20.113 1.00 88.50 97 HIS A N 1
ATOM 747 C CA . HIS A 1 97 ? -13.883 3.986 20.019 1.00 88.50 97 HIS A CA 1
ATOM 748 C C . HIS A 1 97 ? -13.426 5.442 19.875 1.00 88.50 97 HIS A C 1
ATOM 750 O O . HIS A 1 97 ? -12.428 5.845 20.470 1.00 88.50 97 HIS A O 1
ATOM 756 N N . CYS A 1 98 ? -14.148 6.254 19.096 1.00 90.19 98 CYS A N 1
ATOM 757 C CA . CYS A 1 98 ? -13.782 7.656 18.843 1.00 90.19 98 CYS A CA 1
ATOM 758 C C . CYS A 1 98 ? -14.079 8.587 20.023 1.00 90.19 98 CYS A C 1
ATOM 760 O O . CYS A 1 98 ? -13.476 9.648 20.119 1.00 90.19 98 CYS A O 1
ATOM 762 N N . SER A 1 99 ? -14.992 8.207 20.921 1.00 89.25 99 SER A N 1
ATOM 763 C CA . SER A 1 99 ? -15.330 8.980 22.121 1.00 89.25 99 SER A CA 1
ATOM 764 C C . SER A 1 99 ? -16.019 8.106 23.182 1.00 89.25 99 SER A C 1
ATOM 766 O O . SER A 1 99 ? -16.454 6.990 22.864 1.00 89.25 99 SER A O 1
ATOM 768 N N . PRO A 1 100 ? -16.146 8.580 24.439 1.00 89.12 100 PRO A N 1
ATOM 769 C CA . PRO A 1 100 ? -16.907 7.869 25.467 1.00 89.12 100 PRO A CA 1
ATOM 770 C C . PRO A 1 100 ? -18.389 7.724 25.099 1.00 89.12 100 PRO A C 1
ATOM 772 O O . PRO A 1 100 ? -19.014 6.718 25.431 1.00 89.12 100 PRO A O 1
ATOM 775 N N . GLU A 1 101 ? -18.949 8.715 24.403 1.00 94.25 101 GLU A N 1
ATOM 776 C CA . GLU A 1 101 ? -20.342 8.736 23.942 1.00 94.25 101 GLU A CA 1
ATOM 777 C C . GLU A 1 101 ? -20.584 7.622 22.930 1.00 94.25 101 GLU A C 1
ATOM 779 O O . GLU A 1 101 ? -21.501 6.832 23.123 1.00 94.25 101 GLU A O 1
ATOM 784 N N . CYS A 1 102 ? -19.691 7.474 21.946 1.00 92.94 102 CYS A N 1
ATOM 785 C CA . CYS A 1 102 ? -19.723 6.375 20.983 1.00 92.94 102 CYS A CA 1
ATOM 786 C C . CYS A 1 102 ? -19.748 5.005 21.680 1.00 92.94 102 CYS A C 1
ATOM 788 O O . CYS A 1 102 ? -20.563 4.146 21.350 1.00 92.94 102 CYS A O 1
ATOM 790 N N . LEU A 1 103 ? -18.878 4.789 22.673 1.00 92.56 103 LEU A N 1
ATOM 791 C CA . LEU A 1 103 ? -18.860 3.528 23.418 1.00 92.56 103 LEU A CA 1
ATOM 792 C C . LEU A 1 103 ? -20.177 3.295 24.177 1.00 92.56 103 LEU A C 1
ATOM 794 O O . LEU A 1 103 ? -20.677 2.172 24.208 1.00 92.56 103 LEU A O 1
ATOM 798 N N . ARG A 1 104 ? -20.739 4.343 24.790 1.00 93.69 104 ARG A N 1
ATOM 799 C CA . ARG A 1 104 ? -21.987 4.266 25.561 1.00 93.69 104 ARG A CA 1
ATOM 800 C C . ARG A 1 104 ? -23.188 3.959 24.668 1.00 93.69 104 ARG A C 1
ATOM 802 O O . ARG A 1 104 ? -23.972 3.076 25.001 1.00 93.69 104 ARG A O 1
ATOM 809 N N . GLU A 1 105 ? -23.309 4.655 23.542 1.00 94.50 105 GLU A N 1
ATOM 810 C CA . GLU A 1 105 ? -24.396 4.480 22.572 1.00 94.50 105 GLU A CA 1
ATOM 811 C C . GLU A 1 105 ? -24.393 3.076 21.956 1.00 94.50 105 GLU A C 1
ATOM 813 O O . GLU A 1 105 ? -25.449 2.484 21.745 1.00 94.50 105 GLU A O 1
ATOM 818 N N . HIS A 1 106 ? -23.209 2.495 21.748 1.00 91.88 106 HIS A N 1
ATOM 819 C CA . HIS A 1 106 ? -23.050 1.164 21.158 1.00 91.88 106 HIS A CA 1
ATOM 820 C C . HIS A 1 106 ? -22.775 0.055 22.188 1.00 91.88 106 HIS A C 1
ATOM 822 O O . HIS A 1 106 ? -22.433 -1.072 21.814 1.00 91.88 106 HIS A O 1
ATOM 828 N N . TRP A 1 107 ? -22.963 0.334 23.484 1.00 91.50 107 TRP A N 1
ATOM 829 C CA . TRP A 1 107 ? -22.667 -0.610 24.567 1.00 91.50 107 TRP A CA 1
ATOM 830 C C . TRP A 1 107 ? -23.436 -1.930 24.442 1.00 91.50 107 TRP A C 1
ATOM 832 O O . TRP A 1 107 ? -22.881 -2.990 24.729 1.00 91.50 107 TRP A O 1
ATOM 842 N N . ALA A 1 108 ? -24.693 -1.879 23.990 1.00 89.38 108 ALA A N 1
ATOM 843 C CA . ALA A 1 108 ? -25.552 -3.057 23.881 1.00 89.38 108 ALA A CA 1
ATOM 844 C C . ALA A 1 108 ? -24.953 -4.152 22.984 1.00 89.38 108 ALA A C 1
ATOM 846 O O . ALA A 1 108 ? -25.048 -5.319 23.336 1.00 89.38 108 ALA A O 1
ATOM 847 N N . PHE A 1 109 ? -24.288 -3.768 21.890 1.00 87.88 109 PHE A N 1
ATOM 848 C CA . PHE A 1 109 ? -23.577 -4.692 21.001 1.00 87.88 109 PHE A CA 1
ATOM 849 C C . PHE A 1 109 ? -22.157 -4.975 21.496 1.00 87.88 109 PHE A C 1
ATOM 851 O O . PHE A 1 109 ? -21.651 -6.087 21.387 1.00 87.88 109 PHE A O 1
ATOM 858 N N . HIS A 1 110 ? -21.489 -3.965 22.058 1.00 90.62 110 HIS A N 1
ATOM 859 C CA . HIS A 1 110 ? -20.110 -4.102 22.517 1.00 90.62 110 HIS A CA 1
ATOM 860 C C . HIS A 1 110 ? -19.968 -5.094 23.683 1.00 90.62 110 HIS A C 1
ATOM 862 O O . HIS A 1 110 ? -18.983 -5.830 23.749 1.00 90.62 110 HIS A O 1
ATOM 868 N N . ARG A 1 111 ? -20.947 -5.147 24.598 1.00 90.75 111 ARG A N 1
ATOM 869 C CA . ARG A 1 111 ? -20.913 -6.054 25.757 1.00 90.75 111 ARG A CA 1
ATOM 870 C C . ARG A 1 111 ? -20.937 -7.534 25.367 1.00 90.75 111 AR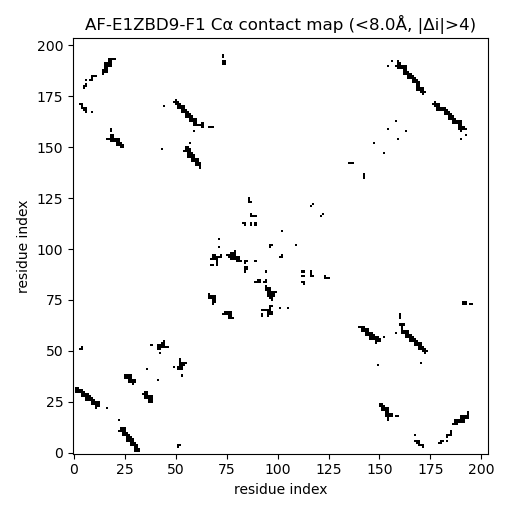G A C 1
ATOM 872 O O . ARG A 1 111 ? -20.434 -8.351 26.136 1.00 90.75 111 ARG A O 1
ATOM 879 N N . ASP A 1 112 ? -21.455 -7.874 24.187 1.00 89.12 112 ASP A N 1
ATOM 880 C CA . ASP A 1 112 ? -21.519 -9.258 23.711 1.00 89.12 112 ASP A CA 1
ATOM 881 C C . ASP A 1 112 ? -20.112 -9.826 23.490 1.00 89.12 112 ASP A C 1
ATOM 883 O O . ASP A 1 112 ? -19.856 -10.986 23.807 1.00 89.12 112 ASP A O 1
ATOM 887 N N . PHE A 1 113 ? -19.153 -8.989 23.071 1.00 86.94 113 PHE A N 1
ATOM 888 C CA . PHE A 1 113 ? -17.743 -9.384 22.976 1.00 86.94 113 PHE A CA 1
ATOM 889 C C . PHE A 1 113 ? -17.163 -9.791 24.336 1.00 86.94 113 PHE A C 1
ATOM 891 O O . PHE A 1 113 ? -16.331 -10.693 24.422 1.00 86.94 113 PHE A O 1
ATOM 898 N N . HIS A 1 114 ? -17.607 -9.138 25.413 1.00 88.44 114 HIS A N 1
ATOM 899 C CA . HIS A 1 114 ? -17.196 -9.497 26.767 1.00 88.44 114 HIS A CA 1
ATOM 900 C C . HIS A 1 114 ? -17.882 -10.781 27.234 1.00 88.44 114 HIS A C 1
ATOM 902 O O . HIS A 1 114 ? -17.252 -11.609 27.888 1.00 88.44 114 HIS A O 1
ATOM 908 N N . GLN A 1 115 ? -19.163 -10.960 26.904 1.00 82.31 115 GLN A N 1
ATOM 909 C CA . GLN A 1 115 ? -19.933 -12.131 27.311 1.00 82.31 115 GLN A CA 1
ATOM 910 C C . GLN A 1 115 ? -19.425 -13.419 26.648 1.00 82.31 115 GLN A C 1
ATOM 912 O O . GLN A 1 115 ? -19.180 -14.396 27.355 1.00 82.31 115 GLN A O 1
ATOM 917 N N . GLN A 1 116 ? -19.153 -13.385 25.340 1.00 76.62 116 GLN A N 1
ATOM 918 C CA . GLN A 1 116 ? -18.599 -14.520 24.587 1.00 76.62 116 GLN A CA 1
ATOM 919 C C . GLN A 1 116 ? -17.279 -15.031 25.188 1.00 76.62 116 GLN A C 1
ATOM 921 O O . GLN A 1 116 ? -17.026 -16.231 25.242 1.00 76.62 116 GLN A O 1
ATOM 926 N N . SER A 1 117 ? -16.440 -14.131 25.711 1.00 68.06 117 SER A N 1
ATOM 927 C CA . SER A 1 117 ? -15.200 -14.518 26.394 1.00 68.06 117 SER A CA 1
ATOM 928 C C . SER A 1 117 ? -15.444 -15.267 27.710 1.00 68.06 117 SER A C 1
ATOM 930 O O . SER A 1 117 ? -14.675 -16.172 28.032 1.00 68.06 117 SER A O 1
ATOM 932 N N . ARG A 1 118 ? -16.504 -14.930 28.458 1.00 64.31 118 ARG A N 1
ATOM 933 C CA . ARG A 1 118 ? -16.852 -15.620 29.714 1.00 64.31 118 ARG A CA 1
ATOM 934 C C . ARG A 1 118 ? -17.389 -17.024 29.457 1.00 64.31 118 ARG A C 1
ATOM 936 O O . ARG A 1 118 ? -17.101 -17.931 30.229 1.00 64.31 118 ARG A O 1
ATOM 943 N N . GLU A 1 119 ? -18.144 -17.194 28.376 1.00 63.47 119 GLU A N 1
ATOM 944 C CA . GLU A 1 119 ? -18.703 -18.485 27.959 1.00 63.47 119 GLU A CA 1
ATOM 945 C C . GLU A 1 119 ? -17.607 -19.455 27.486 1.00 63.47 119 GLU A C 1
ATOM 947 O O . GLU A 1 119 ? -17.704 -20.656 27.725 1.00 63.47 119 GLU A O 1
ATOM 952 N N . ASN A 1 120 ? -16.506 -18.934 26.936 1.00 61.38 120 ASN A N 1
ATOM 953 C CA . ASN A 1 120 ? -15.345 -19.728 26.521 1.00 61.38 120 ASN A CA 1
ATOM 954 C C . ASN A 1 120 ? -14.446 -20.211 27.684 1.00 61.38 120 ASN A C 1
ATOM 956 O O . ASN A 1 120 ? -13.425 -20.849 27.433 1.00 61.38 120 ASN A O 1
ATOM 960 N N . GLY A 1 121 ? -14.799 -19.928 28.948 1.00 57.22 121 GLY A N 1
ATOM 961 C CA . GLY A 1 121 ? -14.140 -20.505 30.131 1.00 57.22 121 GLY A CA 1
ATOM 962 C C . GLY A 1 121 ? -12.696 -20.048 30.383 1.00 57.22 121 GLY A C 1
ATOM 963 O O . GLY A 1 121 ? -11.963 -20.710 31.116 1.00 57.22 121 GLY A O 1
ATOM 964 N N . ASP A 1 122 ? -12.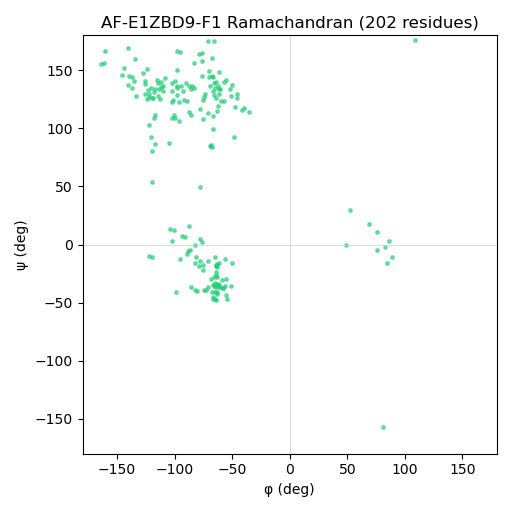264 -18.937 29.781 1.00 58.84 122 ASP A N 1
ATOM 965 C CA . ASP A 1 122 ? -10.904 -18.423 29.943 1.00 58.84 122 ASP A CA 1
ATOM 966 C C . ASP A 1 122 ? -10.825 -17.497 31.167 1.00 58.84 122 ASP A C 1
ATOM 968 O O . ASP A 1 122 ? -11.442 -16.430 31.222 1.00 58.84 122 ASP A O 1
ATOM 972 N N . ASN A 1 123 ? -10.074 -17.919 32.183 1.00 53.09 123 ASN A N 1
ATOM 973 C CA . ASN A 1 123 ? -10.061 -17.320 33.518 1.00 53.09 123 ASN A CA 1
ATOM 974 C C . ASN A 1 123 ? -9.244 -16.019 33.601 1.00 53.09 123 ASN A C 1
ATOM 976 O O . ASN A 1 123 ? -8.413 -15.910 34.495 1.00 53.09 123 ASN A O 1
ATOM 980 N N . GLY A 1 124 ? -9.462 -15.057 32.692 1.00 51.50 124 GLY A N 1
ATOM 981 C CA . GLY A 1 124 ? -9.267 -13.598 32.830 1.00 51.50 124 GLY A CA 1
ATOM 982 C C . GLY A 1 124 ? -7.956 -13.022 33.396 1.00 51.50 124 GLY A C 1
ATOM 983 O O . GLY A 1 124 ? -7.826 -11.800 33.484 1.00 51.50 124 GLY A O 1
ATOM 984 N N . PHE A 1 125 ? -6.984 -13.841 33.783 1.00 42.88 125 PHE A N 1
ATOM 985 C CA . PHE A 1 125 ? -5.692 -13.419 34.287 1.00 42.88 125 PHE A CA 1
ATOM 986 C C . PHE A 1 125 ? -4.733 -13.331 33.106 1.00 42.88 125 PHE A C 1
ATOM 988 O O . PHE A 1 125 ? -4.558 -14.316 32.383 1.00 42.88 125 PHE A O 1
ATOM 995 N N . PRO A 1 126 ? -4.084 -12.176 32.886 1.00 43.22 126 PRO A N 1
ATOM 996 C CA . PRO A 1 126 ? -3.062 -12.093 31.866 1.00 43.22 126 PRO A CA 1
ATOM 997 C C . PRO A 1 126 ? -1.931 -13.036 32.277 1.00 43.22 126 PRO A C 1
ATOM 999 O O . PRO A 1 126 ? -1.256 -12.810 33.281 1.00 43.22 126 PRO A O 1
ATOM 1002 N N . ARG A 1 127 ? -1.690 -14.095 31.494 1.00 42.66 127 ARG A N 1
ATOM 1003 C CA . ARG A 1 127 ? -0.367 -14.721 31.503 1.00 42.66 127 ARG A CA 1
ATOM 1004 C C . ARG A 1 127 ? 0.597 -13.597 31.138 1.00 42.66 127 ARG A C 1
ATOM 1006 O O . ARG A 1 127 ? 0.420 -12.963 30.096 1.00 42.66 127 ARG A O 1
ATOM 1013 N N . VAL A 1 128 ? 1.585 -13.348 31.994 1.00 44.84 128 VAL A N 1
ATOM 1014 C CA . VAL A 1 128 ? 2.641 -12.326 31.829 1.00 44.84 128 VAL A CA 1
ATOM 1015 C C . VAL A 1 128 ? 3.326 -12.415 30.447 1.00 44.84 128 VAL A C 1
ATOM 1017 O O . VAL A 1 128 ? 3.904 -11.449 29.965 1.00 44.84 128 VAL A O 1
ATOM 1020 N N . ASP A 1 129 ? 3.138 -13.528 29.739 1.00 42.09 129 ASP A N 1
ATOM 1021 C CA . ASP A 1 129 ? 3.624 -13.788 28.387 1.00 42.09 129 ASP A CA 1
ATOM 1022 C C . ASP A 1 129 ? 2.818 -13.118 27.248 1.00 42.09 129 ASP A C 1
ATOM 1024 O O . ASP A 1 129 ? 3.310 -13.063 26.123 1.00 42.09 129 ASP A O 1
ATOM 1028 N N . SER A 1 130 ? 1.606 -12.594 27.493 1.00 44.47 130 SER A N 1
ATOM 1029 C CA . SER A 1 130 ? 0.781 -11.917 26.460 1.00 44.47 130 SER A CA 1
ATOM 1030 C C . SER A 1 130 ? 1.094 -10.421 26.304 1.00 44.47 130 SER A C 1
ATOM 1032 O O . SER A 1 130 ? 0.593 -9.775 25.389 1.00 44.47 130 SER A O 1
ATOM 1034 N N . PHE A 1 131 ? 1.973 -9.885 27.159 1.00 38.28 131 PHE A N 1
ATOM 1035 C CA . PHE A 1 131 ? 2.631 -8.582 26.994 1.00 38.28 131 PHE A CA 1
ATOM 1036 C C . PHE A 1 131 ? 3.924 -8.676 26.172 1.00 38.28 131 PHE A C 1
ATOM 1038 O O . PHE A 1 131 ? 4.729 -7.743 26.171 1.00 38.28 131 PHE A O 1
ATOM 1045 N N . LYS A 1 132 ? 4.143 -9.779 25.445 1.00 36.28 132 LYS A N 1
ATOM 1046 C CA . LYS A 1 132 ? 5.168 -9.818 24.404 1.00 36.28 132 LYS A CA 1
ATOM 1047 C C . LYS A 1 132 ? 4.732 -8.902 23.269 1.00 36.28 132 LYS A C 1
ATOM 1049 O O . LYS A 1 132 ? 4.130 -9.333 22.290 1.00 36.28 132 LYS A O 1
ATOM 1054 N N . GLY A 1 133 ? 5.071 -7.621 23.426 1.00 38.62 133 GLY A N 1
ATOM 1055 C CA . GLY A 1 133 ? 5.347 -6.747 22.304 1.00 38.62 133 GLY A CA 1
ATOM 1056 C C . GLY A 1 133 ? 6.133 -7.568 21.295 1.00 38.62 133 GLY A C 1
ATOM 1057 O O . GLY A 1 133 ? 7.171 -8.139 21.631 1.00 38.62 133 GLY A O 1
ATOM 1058 N N . SER A 1 134 ? 5.529 -7.727 20.121 1.00 34.12 134 SER A N 1
ATOM 1059 C CA . SER A 1 134 ? 6.089 -8.415 18.968 1.00 34.12 134 SER A CA 1
ATOM 1060 C C . SER A 1 134 ? 7.592 -8.157 18.909 1.00 34.12 134 SER A C 1
ATOM 1062 O O . SER A 1 134 ? 8.014 -7.011 18.751 1.00 34.12 134 SER A O 1
ATOM 1064 N N . TYR A 1 135 ? 8.400 -9.205 19.098 1.00 34.62 135 TYR A N 1
ATOM 1065 C CA . TYR A 1 135 ? 9.844 -9.133 18.913 1.00 34.62 135 TYR A CA 1
ATOM 1066 C C . TYR A 1 135 ? 10.111 -8.912 17.426 1.00 34.62 135 TYR A C 1
ATOM 1068 O O . TYR A 1 135 ? 10.335 -9.851 16.669 1.00 34.62 135 TYR A O 1
ATOM 1076 N N . THR A 1 136 ? 10.054 -7.661 16.993 1.00 32.91 136 THR A N 1
ATOM 1077 C CA . THR A 1 136 ? 10.495 -7.249 15.668 1.00 32.91 136 THR A CA 1
ATOM 1078 C C . THR A 1 136 ? 11.634 -6.268 15.848 1.00 32.91 136 THR A C 1
ATOM 1080 O O . THR A 1 136 ? 11.461 -5.148 16.322 1.00 32.91 136 THR A O 1
ATOM 1083 N N . TYR A 1 137 ? 12.821 -6.762 15.508 1.00 31.88 137 TYR A N 1
ATOM 1084 C CA . TYR A 1 137 ? 14.084 -6.046 15.464 1.00 31.88 137 TYR A CA 1
ATOM 1085 C C . TYR A 1 137 ? 13.911 -4.715 14.718 1.00 31.88 137 TYR A C 1
ATOM 1087 O O . TYR A 1 137 ? 13.524 -4.687 13.549 1.00 31.88 137 TYR A O 1
ATOM 1095 N N . SER A 1 138 ? 14.151 -3.603 15.411 1.00 34.44 138 SER A N 1
ATOM 1096 C CA . SER A 1 138 ? 13.997 -2.258 14.869 1.00 34.44 138 SER A CA 1
ATOM 1097 C C . SER A 1 138 ? 15.357 -1.679 14.505 1.00 34.44 138 SER A C 1
ATOM 1099 O O . SER A 1 138 ? 16.105 -1.264 15.388 1.00 34.44 138 SER A O 1
ATOM 1101 N N . ASN A 1 139 ? 15.640 -1.550 13.214 1.00 34.56 139 ASN A N 1
ATOM 1102 C CA . ASN A 1 139 ? 16.520 -0.484 12.753 1.00 34.56 139 ASN A CA 1
ATOM 1103 C C . ASN A 1 139 ? 15.589 0.616 12.218 1.00 34.56 139 ASN A C 1
ATOM 1105 O O . ASN A 1 139 ? 14.904 0.385 11.227 1.00 34.56 139 ASN A O 1
ATOM 1109 N N . SER A 1 140 ? 15.484 1.750 12.926 1.00 44.81 140 SER A N 1
ATOM 1110 C CA . SER A 1 140 ? 14.557 2.901 12.727 1.00 44.81 140 SER A CA 1
ATOM 1111 C C . SER A 1 140 ? 13.116 2.829 13.285 1.00 44.81 140 SER A C 1
ATOM 1113 O O . SER A 1 140 ? 12.389 3.822 13.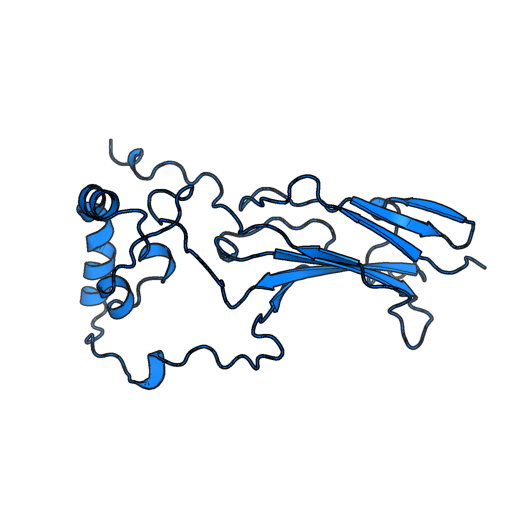267 1.00 44.81 140 SER A O 1
ATOM 1115 N N . GLY A 1 141 ? 12.701 1.719 13.903 1.00 51.78 141 GLY A N 1
ATOM 1116 C CA . GLY A 1 141 ? 11.431 1.655 14.651 1.00 51.78 141 GLY A CA 1
ATOM 1117 C C . GLY A 1 141 ? 10.159 1.572 13.798 1.00 51.78 141 GLY A C 1
ATOM 1118 O O . GLY A 1 141 ? 9.068 1.709 14.346 1.00 51.78 141 GLY A O 1
ATOM 1119 N N . GLU A 1 142 ? 10.285 1.349 12.491 1.00 59.97 142 GLU A N 1
ATOM 1120 C CA . GLU A 1 142 ? 9.192 0.956 11.600 1.00 59.97 142 GLU A CA 1
ATOM 1121 C C . GLU A 1 142 ? 9.498 -0.431 11.033 1.00 59.97 142 GLU A C 1
ATOM 1123 O O . GLU A 1 142 ? 10.441 -0.617 10.267 1.00 59.97 142 GLU A O 1
ATOM 1128 N N . THR A 1 143 ? 8.723 -1.429 11.446 1.00 78.56 143 THR A N 1
ATOM 1129 C CA . THR A 1 143 ? 8.795 -2.773 10.867 1.00 78.56 143 THR A CA 1
ATOM 1130 C C . THR A 1 143 ? 7.769 -2.862 9.740 1.00 78.56 143 THR A C 1
ATOM 1132 O O . THR A 1 143 ? 6.618 -2.472 9.929 1.00 78.56 143 THR A O 1
ATOM 1135 N N . TRP A 1 144 ? 8.179 -3.372 8.580 1.00 86.00 144 TRP A N 1
ATOM 1136 C CA . TRP A 1 144 ? 7.348 -3.537 7.386 1.00 86.00 144 TRP A CA 1
ATOM 1137 C C . TRP A 1 144 ? 7.165 -5.027 7.081 1.00 86.00 144 TRP A C 1
ATOM 1139 O O . TRP A 1 144 ? 8.118 -5.795 7.185 1.00 86.00 144 TRP A O 1
ATOM 1149 N N . VAL A 1 145 ? 5.958 -5.437 6.697 1.00 91.00 145 VAL A N 1
ATOM 1150 C CA . VAL A 1 145 ? 5.639 -6.805 6.249 1.00 91.00 145 VAL A CA 1
ATOM 1151 C C . VAL A 1 145 ? 5.242 -6.755 4.784 1.00 91.00 145 VAL A C 1
ATOM 1153 O O . VAL A 1 145 ? 4.380 -5.957 4.433 1.00 91.00 145 VAL A O 1
ATOM 1156 N N . GLU A 1 146 ? 5.858 -7.581 3.937 1.00 95.00 146 GLU A N 1
ATOM 1157 C CA . GLU A 1 146 ? 5.456 -7.732 2.531 1.00 95.00 146 GLU A CA 1
ATOM 1158 C C . GLU A 1 146 ? 4.037 -8.317 2.467 1.00 95.00 146 GLU A C 1
ATOM 1160 O O . GLU A 1 146 ? 3.760 -9.351 3.073 1.00 95.00 146 GLU A O 1
ATOM 1165 N N . VAL A 1 147 ? 3.139 -7.640 1.752 1.00 95.62 147 VAL A N 1
ATOM 1166 C CA . VAL A 1 147 ? 1.723 -8.018 1.592 1.00 95.62 147 VAL A CA 1
ATOM 1167 C C . VAL A 1 147 ? 1.317 -8.214 0.130 1.00 95.62 147 VAL A C 1
ATOM 1169 O O . VAL A 1 147 ? 0.242 -8.740 -0.139 1.00 95.62 147 VAL A O 1
ATOM 1172 N N . GLY A 1 148 ? 2.168 -7.838 -0.829 1.00 95.25 148 GLY A N 1
ATOM 1173 C CA . GLY A 1 148 ? 1.878 -8.018 -2.250 1.00 95.25 148 GLY A CA 1
ATOM 1174 C C . GLY A 1 148 ? 3.106 -7.880 -3.143 1.00 95.25 148 GLY A C 1
ATOM 1175 O O . GLY A 1 148 ? 4.080 -7.218 -2.787 1.00 95.25 148 GLY A O 1
ATOM 1176 N N . ARG A 1 149 ? 3.048 -8.512 -4.320 1.00 95.00 149 ARG A N 1
ATOM 1177 C CA . ARG A 1 149 ? 4.091 -8.455 -5.366 1.00 95.00 149 ARG A CA 1
ATOM 1178 C C . ARG A 1 149 ? 3.605 -7.879 -6.692 1.00 95.00 149 ARG A C 1
ATOM 1180 O O . ARG A 1 149 ? 4.408 -7.572 -7.566 1.00 95.00 149 ARG A O 1
ATOM 1187 N N . GLU A 1 150 ? 2.298 -7.710 -6.818 1.00 93.62 150 GLU A N 1
ATOM 1188 C CA . GLU A 1 150 ? 1.683 -7.081 -7.975 1.00 93.62 150 GLU A CA 1
ATOM 1189 C C . GLU A 1 150 ? 1.856 -5.563 -7.930 1.00 93.62 150 GLU A C 1
ATOM 1191 O O . GLU A 1 150 ? 2.055 -4.965 -6.869 1.00 93.62 150 GLU A O 1
ATOM 1196 N N . ARG A 1 151 ? 1.768 -4.917 -9.096 1.00 94.75 151 ARG A N 1
ATOM 1197 C CA . ARG A 1 151 ? 1.756 -3.449 -9.165 1.00 94.75 151 ARG A CA 1
ATOM 1198 C C . ARG A 1 151 ? 0.511 -2.891 -8.481 1.00 94.75 151 ARG A C 1
ATOM 1200 O O . ARG A 1 151 ? 0.619 -1.974 -7.671 1.00 94.75 151 ARG A O 1
ATOM 1207 N N . VAL A 1 152 ? -0.648 -3.457 -8.807 1.00 95.44 152 VAL A N 1
ATOM 1208 C CA . VAL A 1 152 ? -1.940 -3.079 -8.232 1.00 95.44 15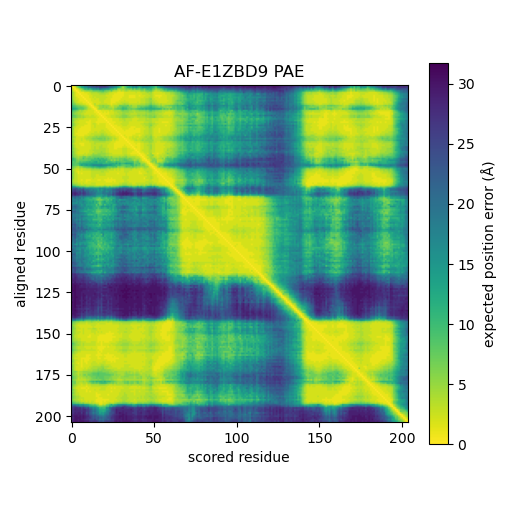2 VAL A CA 1
ATOM 1209 C C . VAL A 1 152 ? -2.132 -3.804 -6.906 1.00 95.44 152 VAL A C 1
ATOM 1211 O O . VAL A 1 152 ? -1.902 -5.009 -6.819 1.00 95.44 152 VAL A O 1
ATOM 1214 N N . TYR A 1 153 ? -2.575 -3.082 -5.880 1.00 96.94 153 TYR A N 1
ATOM 1215 C CA . TYR A 1 153 ? -2.876 -3.666 -4.576 1.00 96.94 153 TYR A CA 1
ATOM 1216 C C . TYR A 1 153 ? -4.208 -3.163 -4.052 1.00 96.94 153 TYR A C 1
ATOM 1218 O O . TYR A 1 153 ? -4.433 -1.961 -3.978 1.00 96.94 153 TYR A O 1
ATOM 1226 N N . THR A 1 154 ? -5.086 -4.082 -3.663 1.00 96.88 154 THR A N 1
ATOM 1227 C CA . THR A 1 154 ? -6.351 -3.739 -3.007 1.00 96.88 154 THR A CA 1
ATOM 1228 C C . THR A 1 154 ? -6.187 -3.961 -1.506 1.00 96.88 154 THR A C 1
ATOM 1230 O O . THR A 1 154 ? -6.064 -5.118 -1.102 1.00 96.88 154 THR A O 1
ATOM 1233 N N . PRO A 1 155 ? -6.178 -2.903 -0.672 1.00 95.00 155 PRO A N 1
ATOM 1234 C CA . PRO A 1 155 ? -5.984 -3.061 0.762 1.00 95.00 155 PRO A CA 1
ATOM 1235 C C . PRO A 1 155 ? -7.099 -3.893 1.390 1.00 95.00 155 PRO A C 1
ATOM 1237 O O . PRO A 1 155 ? -8.285 -3.695 1.101 1.00 95.00 155 PRO A O 1
ATOM 1240 N N . VAL A 1 156 ? -6.708 -4.806 2.272 1.00 91.62 156 VAL A N 1
ATOM 1241 C CA . VAL A 1 156 ? -7.612 -5.731 2.966 1.00 91.62 156 VAL A CA 1
ATOM 1242 C C . VAL A 1 156 ? -8.007 -5.185 4.347 1.00 91.62 156 VAL A C 1
ATOM 1244 O O . VAL A 1 156 ? -7.377 -4.243 4.840 1.00 91.62 156 VAL A O 1
ATOM 1247 N N . PRO A 1 157 ? -9.045 -5.728 5.014 1.00 85.94 157 PRO A N 1
ATOM 1248 C CA . PRO A 1 157 ? -9.450 -5.275 6.349 1.00 85.94 157 PRO A CA 1
ATOM 1249 C C . PRO A 1 157 ? -8.321 -5.307 7.391 1.00 85.94 157 PRO A C 1
ATOM 1251 O O . PRO A 1 157 ? -8.280 -4.481 8.308 1.00 85.94 157 PRO A O 1
ATOM 1254 N N . GLU A 1 158 ? -7.365 -6.226 7.252 1.00 86.19 158 GLU A N 1
ATOM 1255 C CA . GLU A 1 158 ? -6.180 -6.333 8.103 1.00 86.19 158 GLU A CA 1
ATOM 1256 C C . GLU A 1 158 ? -5.283 -5.093 7.995 1.00 86.19 158 GLU A C 1
ATOM 1258 O O . GLU A 1 158 ? -4.653 -4.724 8.986 1.00 86.19 158 GLU A O 1
ATOM 1263 N N . ASP A 1 159 ? -5.304 -4.404 6.855 1.00 89.12 159 ASP A N 1
ATOM 1264 C CA . ASP A 1 159 ? -4.470 -3.235 6.575 1.00 89.12 159 ASP A CA 1
ATOM 1265 C C . ASP A 1 159 ? -5.034 -1.940 7.158 1.00 89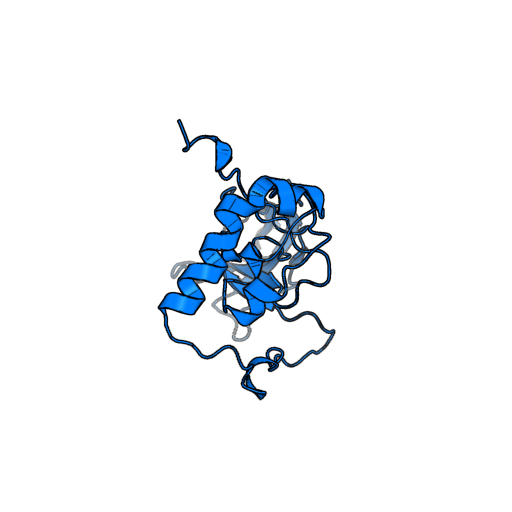.12 159 ASP A C 1
ATOM 1267 O O . ASP A 1 159 ? -4.302 -0.963 7.275 1.00 89.12 159 ASP A O 1
ATOM 1271 N N . VAL A 1 160 ? -6.311 -1.918 7.554 1.00 86.19 160 VAL A N 1
ATOM 1272 C CA . VAL A 1 160 ? -6.951 -0.754 8.186 1.00 86.19 160 VAL A CA 1
ATOM 1273 C C . VAL A 1 160 ? -6.114 -0.238 9.358 1.00 86.19 160 VAL A C 1
ATOM 1275 O O . VAL A 1 160 ? -5.776 -0.997 10.269 1.00 86.19 160 VAL A O 1
ATOM 1278 N N . GLY A 1 161 ? -5.818 1.066 9.348 1.00 80.31 161 GLY A N 1
ATOM 1279 C CA . GLY A 1 161 ? -4.969 1.720 10.350 1.00 80.31 161 GLY A CA 1
ATOM 1280 C C . GLY A 1 161 ? -3.468 1.620 10.078 1.00 80.31 161 GLY A C 1
ATOM 1281 O O . GLY A 1 161 ? -2.696 2.393 10.647 1.00 80.31 161 GLY A O 1
ATOM 1282 N N . ALA A 1 162 ? -3.037 0.722 9.195 1.00 86.06 162 ALA A N 1
ATOM 1283 C CA . ALA A 1 162 ? -1.648 0.624 8.781 1.00 86.06 162 ALA A CA 1
ATOM 1284 C C . ALA A 1 162 ? -1.325 1.627 7.672 1.00 86.06 162 ALA A C 1
ATOM 1286 O O . ALA A 1 162 ? -2.194 2.062 6.919 1.00 86.06 162 ALA A O 1
ATOM 1287 N N . ILE A 1 163 ? -0.049 1.974 7.572 1.00 90.06 163 ILE A N 1
ATOM 1288 C CA . ILE A 1 163 ? 0.514 2.663 6.418 1.00 90.06 163 ILE A CA 1
ATOM 1289 C C . ILE A 1 163 ? 0.942 1.597 5.410 1.00 90.06 163 ILE A C 1
ATOM 1291 O O . ILE A 1 163 ? 1.555 0.591 5.784 1.00 90.06 163 ILE A O 1
ATOM 1295 N N . LEU A 1 164 ? 0.646 1.831 4.134 1.00 94.00 164 LEU A N 1
ATOM 1296 C CA . LEU A 1 164 ? 1.157 1.021 3.034 1.00 94.00 164 LEU A CA 1
ATOM 1297 C C . LEU A 1 164 ? 2.343 1.709 2.364 1.00 94.00 164 LEU A C 1
ATOM 1299 O O . LEU A 1 164 ? 2.336 2.927 2.161 1.00 94.00 164 LEU A O 1
ATOM 1303 N N . LYS A 1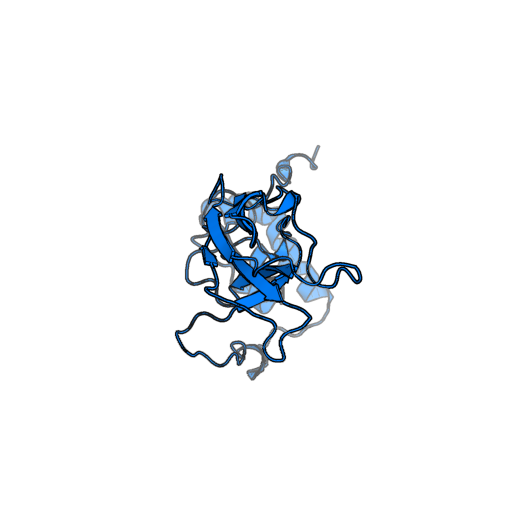 165 ? 3.338 0.908 1.992 1.00 95.12 165 LYS A N 1
ATOM 1304 C CA . LYS A 1 165 ? 4.491 1.317 1.195 1.00 95.12 165 LYS A CA 1
ATOM 1305 C C . LYS A 1 165 ? 4.530 0.506 -0.094 1.00 95.12 165 LYS A C 1
ATOM 1307 O O . LYS A 1 165 ? 4.554 -0.720 -0.040 1.00 95.12 165 LYS A O 1
ATOM 1312 N N . PHE A 1 166 ? 4.583 1.188 -1.228 1.00 97.12 166 PHE A N 1
ATOM 1313 C CA . PHE A 1 166 ? 4.866 0.593 -2.529 1.00 97.12 166 PHE A CA 1
ATOM 1314 C C . PHE A 1 166 ? 6.340 0.788 -2.868 1.00 97.12 166 PHE A C 1
ATOM 1316 O O . PHE A 1 166 ? 6.864 1.887 -2.695 1.00 97.12 166 PHE A O 1
ATOM 1323 N N . GLU A 1 167 ? 6.993 -0.248 -3.380 1.00 96.25 167 GLU A N 1
ATOM 1324 C CA . GLU A 1 167 ? 8.329 -0.170 -3.964 1.00 96.25 167 GLU A CA 1
ATOM 1325 C C . GLU A 1 167 ? 8.333 -0.745 -5.379 1.00 96.25 167 GLU A C 1
ATOM 1327 O O . GLU A 1 167 ? 7.701 -1.771 -5.642 1.00 96.25 167 GLU A O 1
ATOM 1332 N N . CYS A 1 168 ? 9.081 -0.108 -6.282 1.00 96.06 168 CYS A N 1
ATOM 1333 C CA . CYS A 1 168 ? 9.368 -0.676 -7.591 1.00 96.06 168 CYS A CA 1
ATOM 1334 C C . CYS A 1 168 ? 10.808 -0.440 -8.056 1.00 96.06 168 CYS A C 1
ATOM 1336 O O . CYS A 1 168 ? 11.408 0.608 -7.797 1.00 96.06 168 CYS A O 1
ATOM 1338 N N . THR A 1 169 ? 11.334 -1.435 -8.772 1.00 95.19 169 THR A N 1
ATOM 1339 C CA . THR A 1 169 ? 12.708 -1.480 -9.288 1.00 95.19 169 THR A CA 1
ATOM 1340 C C . THR A 1 169 ? 12.743 -2.188 -10.638 1.00 95.19 169 THR A C 1
ATOM 1342 O O . THR A 1 169 ? 11.979 -3.123 -10.887 1.00 95.19 169 THR A O 1
ATOM 1345 N N . SER A 1 170 ? 13.637 -1.749 -11.522 1.00 94.00 170 SER A N 1
ATOM 1346 C CA . SER A 1 170 ? 13.952 -2.454 -12.768 1.00 94.00 170 SER A CA 1
ATOM 1347 C C . SER A 1 170 ? 14.686 -3.762 -12.482 1.00 94.00 170 SER A C 1
ATOM 1349 O O . SER A 1 170 ? 15.606 -3.799 -11.670 1.00 94.00 170 SER A O 1
ATOM 1351 N N . TYR A 1 171 ? 14.297 -4.825 -13.174 1.00 91.94 171 TYR A N 1
ATOM 1352 C CA . TYR A 1 171 ? 14.849 -6.163 -13.010 1.00 91.94 171 TYR A CA 1
ATOM 1353 C C . TYR A 1 171 ? 15.467 -6.653 -14.329 1.00 91.94 171 TYR A C 1
ATOM 1355 O O . TYR A 1 171 ? 14.852 -6.483 -15.379 1.00 91.94 171 TYR A O 1
ATOM 1363 N N . ASP A 1 172 ? 16.664 -7.239 -14.284 1.00 91.38 172 ASP A N 1
ATOM 1364 C CA . ASP A 1 172 ? 17.377 -7.876 -15.399 1.00 91.38 172 ASP A CA 1
ATOM 1365 C C . ASP A 1 172 ? 17.685 -9.337 -15.045 1.00 91.38 172 ASP A C 1
ATOM 1367 O O . ASP A 1 172 ? 18.634 -9.627 -14.317 1.00 91.38 172 ASP A O 1
ATOM 1371 N N . ALA A 1 173 ? 16.906 -10.268 -15.597 1.00 88.81 173 ALA A N 1
ATOM 1372 C CA . ALA A 1 173 ? 17.046 -11.703 -15.358 1.00 88.81 173 ALA A CA 1
ATOM 1373 C C . ALA A 1 173 ? 18.385 -12.288 -15.849 1.00 88.81 173 ALA A C 1
ATOM 1375 O O . ALA A 1 173 ? 18.754 -13.389 -15.447 1.00 88.81 173 ALA A O 1
ATOM 1376 N N . ALA A 1 174 ? 19.118 -11.576 -16.713 1.00 87.88 174 ALA A N 1
ATOM 1377 C CA . ALA A 1 174 ? 20.431 -12.008 -17.191 1.00 87.88 174 ALA A CA 1
ATOM 1378 C C . ALA A 1 174 ? 21.591 -11.518 -16.304 1.00 87.88 174 ALA A C 1
ATOM 1380 O O . ALA A 1 174 ? 22.738 -11.906 -16.531 1.00 87.88 174 ALA A O 1
ATOM 1381 N N . SER A 1 175 ? 21.323 -10.648 -15.325 1.00 86.31 175 SER A N 1
ATOM 1382 C CA . SER A 1 175 ? 22.336 -10.128 -14.406 1.00 86.31 175 SER A CA 1
ATOM 1383 C C . SER A 1 175 ? 22.460 -11.025 -13.166 1.00 86.31 175 SER A C 1
ATOM 1385 O O . SER A 1 175 ? 21.440 -11.416 -12.597 1.00 86.31 175 SER A O 1
ATOM 1387 N N . PRO A 1 176 ? 23.682 -11.300 -12.665 1.00 84.06 176 PRO A N 1
ATOM 1388 C CA . PRO A 1 176 ? 23.865 -11.964 -11.370 1.00 84.06 176 PRO A CA 1
ATOM 1389 C C . PRO A 1 176 ? 23.325 -11.124 -10.198 1.00 84.06 176 PRO A C 1
ATOM 1391 O O . PRO A 1 176 ? 23.046 -11.660 -9.128 1.00 84.06 176 PRO A O 1
ATOM 1394 N N . TYR A 1 177 ? 23.151 -9.816 -10.414 1.00 84.81 177 TYR A N 1
ATOM 1395 C CA . TYR A 1 177 ? 22.456 -8.889 -9.524 1.00 84.81 177 TYR A CA 1
ATOM 1396 C C . TYR A 1 177 ? 21.242 -8.350 -10.279 1.00 84.81 177 TYR A C 1
ATOM 1398 O O . TYR A 1 177 ? 21.358 -7.346 -10.990 1.00 84.81 177 TYR A O 1
ATOM 1406 N N . PRO A 1 178 ? 20.105 -9.058 -10.229 1.00 84.50 178 PRO A N 1
ATOM 1407 C CA . PRO A 1 178 ? 19.027 -8.807 -11.165 1.00 84.50 178 PRO A CA 1
ATOM 1408 C C . PRO A 1 178 ? 18.252 -7.534 -10.835 1.00 84.50 178 PRO A C 1
ATOM 1410 O O . PRO A 1 178 ? 17.591 -6.998 -11.706 1.00 84.50 178 PRO A O 1
ATOM 1413 N N . GLU A 1 179 ? 18.350 -6.993 -9.623 1.00 85.94 179 GLU A N 1
ATOM 1414 C CA . GLU A 1 179 ? 17.828 -5.661 -9.315 1.00 85.94 179 GLU A CA 1
ATOM 1415 C C . GLU A 1 179 ? 18.788 -4.589 -9.837 1.00 85.94 179 GLU A C 1
ATOM 1417 O O . GLU A 1 179 ? 19.935 -4.490 -9.399 1.00 85.94 179 GLU A O 1
ATOM 1422 N N . VAL A 1 180 ? 18.315 -3.784 -10.787 1.00 85.94 180 VAL A N 1
ATOM 1423 C CA . VAL A 1 180 ? 19.126 -2.791 -11.492 1.00 85.94 180 VAL A CA 1
ATOM 1424 C C . VAL A 1 180 ? 18.595 -1.392 -11.213 1.00 85.94 180 VAL A C 1
ATOM 1426 O O . VAL A 1 180 ? 17.404 -1.122 -11.356 1.00 85.94 180 VAL A O 1
ATOM 1429 N N . GLY A 1 181 ? 19.495 -0.463 -10.893 1.00 85.12 181 GLY A N 1
ATOM 1430 C CA . GLY A 1 181 ? 19.167 0.953 -10.739 1.00 85.12 181 GLY A CA 1
ATOM 1431 C C . GLY A 1 181 ? 18.564 1.311 -9.379 1.00 85.12 181 GLY A C 1
ATOM 1432 O O . GLY A 1 181 ? 18.814 0.660 -8.369 1.00 85.12 181 GLY A O 1
ATOM 1433 N N . LYS A 1 182 ? 17.823 2.421 -9.347 1.00 90.19 182 LYS A N 1
ATOM 1434 C CA . LYS A 1 182 ? 17.245 2.984 -8.123 1.00 90.19 182 LYS A CA 1
ATOM 1435 C C . LYS A 1 182 ? 15.891 2.340 -7.816 1.00 90.19 182 LYS A C 1
ATOM 1437 O O . LYS A 1 182 ? 15.019 2.332 -8.681 1.00 90.19 182 LYS A O 1
ATOM 1442 N N . THR A 1 183 ? 15.690 1.949 -6.559 1.00 93.75 183 THR A N 1
ATOM 1443 C CA . THR A 1 183 ? 14.362 1.632 -6.018 1.00 93.75 183 THR 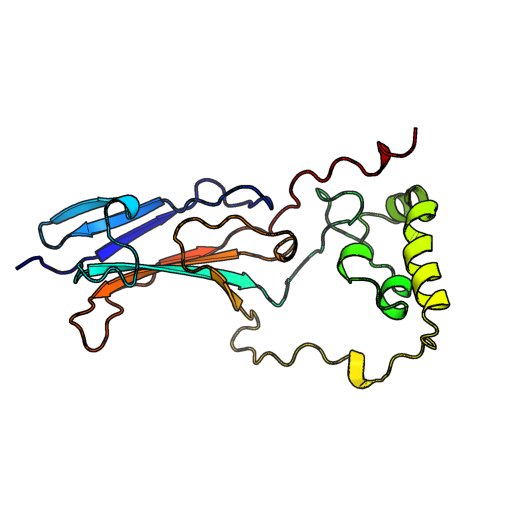A CA 1
ATOM 1444 C C . THR A 1 183 ? 13.560 2.903 -5.780 1.00 93.75 183 THR A C 1
ATOM 1446 O O . THR A 1 183 ? 14.015 3.837 -5.110 1.00 93.75 183 THR A O 1
ATOM 1449 N N . PHE A 1 184 ? 12.351 2.943 -6.328 1.00 95.75 184 PHE A N 1
ATOM 1450 C CA . PHE A 1 184 ? 11.384 4.001 -6.069 1.00 95.75 184 PHE A CA 1
ATOM 1451 C C . PHE A 1 184 ? 10.412 3.531 -5.002 1.00 95.75 184 PHE A C 1
ATOM 1453 O O . PHE A 1 184 ? 9.911 2.415 -5.080 1.00 95.75 184 PHE A O 1
ATOM 1460 N N . SER A 1 185 ? 10.138 4.389 -4.022 1.00 94.94 185 SER A N 1
ATOM 1461 C CA . SER A 1 185 ? 9.233 4.091 -2.916 1.00 94.94 185 SER A CA 1
ATOM 1462 C C . SER A 1 185 ? 8.142 5.150 -2.800 1.00 94.94 185 SER A C 1
ATOM 1464 O O . SER A 1 185 ? 8.438 6.344 -2.875 1.00 94.94 185 SER A O 1
ATOM 1466 N N . ILE A 1 186 ? 6.909 4.722 -2.548 1.00 94.94 186 ILE A N 1
ATOM 1467 C CA . ILE A 1 186 ? 5.764 5.581 -2.231 1.00 94.94 186 ILE A CA 1
ATOM 1468 C C . ILE A 1 186 ? 5.205 5.128 -0.888 1.00 94.94 186 ILE A C 1
ATOM 1470 O O . ILE A 1 186 ? 5.008 3.935 -0.681 1.00 94.94 186 ILE A O 1
ATOM 1474 N N . ILE A 1 187 ? 4.936 6.069 0.011 1.00 92.62 187 ILE A N 1
ATOM 1475 C CA . ILE A 1 187 ? 4.272 5.813 1.291 1.00 92.62 187 ILE A CA 1
ATOM 1476 C C . ILE A 1 187 ? 2.894 6.471 1.248 1.00 92.62 187 ILE A C 1
ATOM 1478 O O . ILE A 1 187 ? 2.739 7.562 0.704 1.00 92.62 187 ILE A O 1
ATOM 1482 N N . THR A 1 188 ? 1.900 5.786 1.798 1.00 92.25 188 THR A N 1
ATOM 1483 C CA . THR A 1 188 ? 0.514 6.257 1.891 1.00 92.25 188 THR A CA 1
ATOM 1484 C C . THR A 1 188 ? 0.213 6.869 3.262 1.00 92.25 188 THR A C 1
ATOM 1486 O O . THR A 1 188 ? 0.956 6.689 4.227 1.00 92.25 188 THR A O 1
ATOM 1489 N N . ALA A 1 189 ? -0.908 7.572 3.383 1.00 88.56 189 ALA A N 1
ATOM 1490 C CA . ALA A 1 189 ? -1.580 7.752 4.660 1.00 88.56 189 ALA A CA 1
ATOM 1491 C C . ALA A 1 189 ? -2.115 6.402 5.182 1.00 88.56 189 ALA A C 1
ATOM 1493 O O . ALA A 1 189 ? -2.051 5.368 4.516 1.00 88.56 189 ALA A O 1
ATOM 1494 N N . ARG A 1 190 ? -2.664 6.397 6.399 1.00 86.31 190 ARG A N 1
ATOM 1495 C CA . ARG A 1 190 ? -3.252 5.179 6.970 1.00 86.31 190 ARG A CA 1
ATOM 1496 C C . ARG A 1 190 ? -4.460 4.711 6.156 1.00 86.31 190 ARG A C 1
ATOM 1498 O O . ARG A 1 190 ? -5.300 5.523 5.765 1.00 86.31 190 ARG A O 1
ATOM 1505 N N . VAL A 1 191 ? -4.573 3.396 5.976 1.00 88.94 191 VAL A N 1
ATOM 1506 C CA . VAL A 1 191 ? -5.715 2.764 5.306 1.00 88.94 191 VAL A CA 1
ATOM 1507 C C . VAL A 1 191 ? -6.987 3.042 6.084 1.00 88.94 191 VAL A C 1
ATOM 1509 O O . VAL A 1 191 ? -7.134 2.652 7.248 1.00 88.94 191 VAL A O 1
ATOM 1512 N N . ARG A 1 192 ? -7.918 3.710 5.410 1.00 86.69 192 ARG A N 1
ATOM 1513 C CA . ARG A 1 192 ? -9.272 3.939 5.879 1.00 86.69 192 ARG A CA 1
ATOM 1514 C C . ARG A 1 192 ? -10.092 2.664 5.720 1.00 86.69 192 ARG A C 1
ATOM 1516 O O . ARG A 1 192 ? -9.922 1.941 4.742 1.00 86.69 192 ARG A O 1
ATOM 1523 N N . PRO A 1 193 ? -11.017 2.393 6.635 1.00 84.44 193 PRO A N 1
ATOM 1524 C CA . PRO A 1 193 ? -12.014 1.360 6.425 1.00 84.44 193 PRO A CA 1
ATOM 1525 C C . PRO A 1 193 ? -12.873 1.686 5.197 1.00 84.44 193 PRO A C 1
ATOM 1527 O O . PRO A 1 193 ? -13.348 2.809 5.029 1.00 84.44 193 PRO A O 1
ATOM 1530 N N . GLY A 1 194 ? -13.075 0.692 4.344 1.00 79.56 194 GLY A N 1
ATOM 1531 C CA . GLY A 1 194 ? -14.082 0.705 3.290 1.00 79.56 194 GLY A CA 1
ATOM 1532 C C . GLY A 1 194 ? -15.451 0.618 3.933 1.00 79.56 194 GLY A C 1
ATOM 1533 O O . GLY A 1 194 ? -15.588 -0.025 4.972 1.00 79.56 194 GLY A O 1
ATOM 1534 N N . GLY A 1 195 ? -16.440 1.303 3.354 1.00 65.00 195 GLY A N 1
ATOM 1535 C CA . GLY A 1 195 ? -17.771 1.473 3.932 1.00 65.00 195 GLY A CA 1
ATOM 1536 C C . GLY A 1 195 ? -18.383 0.161 4.423 1.00 65.00 195 GLY A C 1
ATOM 1537 O O . GLY A 1 195 ? -19.066 -0.540 3.680 1.00 65.00 195 GLY A O 1
ATOM 1538 N N . MET A 1 196 ? -18.171 -0.152 5.699 1.00 49.00 196 MET A N 1
ATOM 1539 C CA . MET A 1 196 ? -18.937 -1.155 6.407 1.00 49.00 196 MET A CA 1
ATOM 1540 C C . MET A 1 196 ? -20.304 -0.511 6.584 1.00 49.00 196 MET A C 1
ATOM 1542 O O . MET A 1 196 ? -20.420 0.541 7.219 1.00 49.00 196 MET A O 1
ATOM 1546 N N . ARG A 1 197 ? -21.330 -1.068 5.927 1.00 47.06 197 ARG A N 1
ATOM 1547 C CA . ARG A 1 197 ? -22.712 -0.625 6.135 1.00 47.06 197 ARG A CA 1
ATOM 1548 C C . ARG A 1 197 ? -22.924 -0.511 7.638 1.00 47.06 197 ARG A C 1
ATOM 1550 O O . ARG A 1 197 ? -22.575 -1.436 8.371 1.00 47.06 197 ARG A O 1
ATOM 1557 N N . ARG A 1 198 ? -23.439 0.641 8.074 1.00 46.25 198 ARG A N 1
ATOM 1558 C CA . ARG A 1 198 ? -23.756 0.930 9.473 1.00 46.25 198 ARG A CA 1
ATOM 1559 C C . ARG A 1 198 ? -24.396 -0.321 10.074 1.00 46.25 198 ARG A C 1
ATOM 1561 O O . ARG A 1 198 ? -25.489 -0.698 9.662 1.00 46.25 198 ARG A O 1
ATOM 1568 N N . HIS A 1 199 ? -23.748 -0.948 11.056 1.00 45.16 199 HIS A N 1
ATOM 1569 C CA . HIS A 1 199 ? -24.350 -2.060 11.805 1.00 45.16 199 HIS A CA 1
ATOM 1570 C C . HIS A 1 199 ? -25.700 -1.665 12.446 1.00 45.16 199 HIS A C 1
ATOM 1572 O O . HIS A 1 199 ? -26.464 -2.531 12.855 1.00 45.16 199 HIS A O 1
ATOM 1578 N N . ALA A 1 200 ? -26.029 -0.367 12.472 1.00 44.28 200 ALA A N 1
ATOM 1579 C CA . ALA A 1 200 ? -27.329 0.175 12.851 1.00 44.28 200 ALA A CA 1
ATOM 1580 C C . ALA A 1 200 ? -28.504 -0.206 11.920 1.00 44.28 200 ALA A C 1
ATOM 1582 O O . ALA A 1 200 ? -29.646 0.050 12.285 1.00 44.28 200 ALA A O 1
ATOM 1583 N N . GLU A 1 201 ? -28.274 -0.798 10.741 1.00 37.53 201 GLU A N 1
ATOM 1584 C CA . GLU A 1 201 ? -29.344 -1.076 9.761 1.00 37.53 201 GLU A CA 1
ATOM 1585 C C . GLU A 1 201 ? -29.819 -2.544 9.730 1.00 37.53 201 GLU A C 1
ATOM 1587 O O . GLU A 1 201 ? -30.697 -2.884 8.947 1.00 37.53 201 GLU A O 1
ATOM 1592 N N . LEU A 1 202 ? -29.293 -3.411 10.607 1.00 38.19 202 LEU A N 1
ATOM 1593 C CA . LEU A 1 202 ? -29.701 -4.826 10.728 1.00 38.19 202 LEU A CA 1
ATOM 1594 C C . LEU A 1 202 ? -30.588 -5.122 11.952 1.00 38.19 202 LEU A C 1
ATOM 1596 O O . LEU A 1 202 ? -30.800 -6.281 12.294 1.00 38.19 202 LEU A O 1
ATOM 1600 N N . ALA A 1 203 ? -31.117 -4.088 12.609 1.00 38.69 203 ALA A N 1
ATOM 1601 C CA . ALA A 1 203 ? -32.027 -4.216 13.750 1.00 38.69 203 ALA A CA 1
ATOM 1602 C C . ALA A 1 203 ? -33.393 -3.562 13.468 1.00 38.69 203 ALA A C 1
ATOM 1604 O O . ALA A 1 203 ? -33.847 -2.699 14.222 1.00 38.69 203 ALA A O 1
ATOM 1605 N N . ARG A 1 204 ? -34.032 -3.952 12.360 1.00 37.47 204 ARG A N 1
ATOM 1606 C CA . ARG A 1 204 ? -35.468 -3.752 12.134 1.00 37.47 204 ARG A CA 1
ATOM 1607 C C . ARG A 1 204 ? -36.124 -5.073 11.785 1.00 37.47 204 ARG A C 1
ATOM 1609 O O . ARG A 1 204 ? -35.554 -5.775 10.924 1.00 37.47 204 ARG A O 1
#